Protein AF-A0A2J7QP32-F1 (afdb_monomer)

Structure (mmCIF, N/CA/C/O backbone):
data_AF-A0A2J7QP32-F1
#
_entry.id   AF-A0A2J7QP32-F1
#
loop_
_atom_site.group_PDB
_atom_site.id
_atom_site.type_symbol
_atom_site.label_atom_id
_atom_site.label_alt_id
_atom_site.label_comp_id
_atom_site.label_asym_id
_atom_site.label_entity_id
_atom_site.label_seq_id
_atom_site.pdbx_PDB_ins_code
_atom_site.Cartn_x
_atom_site.Cartn_y
_atom_site.Cartn_z
_atom_site.occupancy
_atom_site.B_iso_or_equiv
_atom_site.auth_seq_id
_atom_site.auth_comp_id
_atom_site.auth_asym_id
_atom_site.auth_atom_id
_atom_site.pdbx_PDB_model_num
ATOM 1 N N . MET A 1 1 ? -3.491 -18.651 -2.326 1.00 91.69 1 MET A N 1
ATOM 2 C CA . MET A 1 1 ? -4.391 -17.888 -3.215 1.00 91.69 1 MET A CA 1
ATOM 3 C C . MET A 1 1 ? -5.782 -18.490 -3.263 1.00 91.69 1 MET A C 1
ATOM 5 O O . MET A 1 1 ? -6.705 -17.704 -3.200 1.00 91.69 1 MET A O 1
ATOM 9 N N . ASP A 1 2 ? -5.953 -19.820 -3.223 1.00 97.25 2 ASP A N 1
ATOM 10 C CA . ASP A 1 2 ? -7.292 -20.449 -3.160 1.00 97.25 2 ASP A CA 1
ATOM 11 C C . ASP A 1 2 ? -8.223 -19.832 -2.097 1.00 97.25 2 ASP A C 1
ATOM 13 O O . ASP A 1 2 ? -9.386 -19.571 -2.372 1.00 97.25 2 ASP A O 1
ATOM 17 N N . PHE A 1 3 ? -7.705 -19.550 -0.893 1.00 97.62 3 PHE A N 1
ATOM 18 C CA . PHE A 1 3 ? -8.472 -18.862 0.152 1.00 97.62 3 PHE A CA 1
ATOM 19 C C . PHE A 1 3 ? -8.928 -17.464 -0.285 1.00 97.62 3 PHE A C 1
ATOM 21 O O . PHE A 1 3 ? -10.099 -17.146 -0.165 1.00 97.62 3 PHE A O 1
ATOM 28 N N . ALA A 1 4 ? -8.031 -16.650 -0.846 1.00 97.94 4 ALA A N 1
ATOM 29 C CA . ALA A 1 4 ? -8.378 -15.315 -1.330 1.00 97.94 4 ALA A CA 1
ATOM 30 C C . ALA A 1 4 ? -9.410 -15.367 -2.468 1.00 97.94 4 ALA A C 1
ATOM 32 O O . ALA A 1 4 ? -10.347 -14.578 -2.465 1.00 97.94 4 ALA A O 1
ATOM 33 N N . ASP A 1 5 ? -9.281 -16.334 -3.387 1.00 98.00 5 ASP A N 1
ATOM 34 C CA . ASP A 1 5 ? -10.262 -16.565 -4.454 1.00 98.00 5 ASP A CA 1
ATOM 35 C C . ASP A 1 5 ? -11.649 -16.906 -3.876 1.00 98.00 5 ASP A C 1
ATOM 37 O O . ASP A 1 5 ? -12.659 -16.423 -4.379 1.00 98.00 5 ASP A O 1
ATOM 41 N N . ARG A 1 6 ? -11.701 -17.726 -2.818 1.00 98.06 6 ARG A N 1
ATOM 42 C CA . ARG A 1 6 ? -12.954 -18.172 -2.192 1.00 98.06 6 ARG A CA 1
ATOM 43 C C . ARG A 1 6 ? -13.615 -17.098 -1.330 1.00 98.06 6 ARG A C 1
ATOM 45 O O . ARG A 1 6 ? -14.833 -16.984 -1.356 1.00 98.06 6 ARG A O 1
ATOM 52 N N . GLU A 1 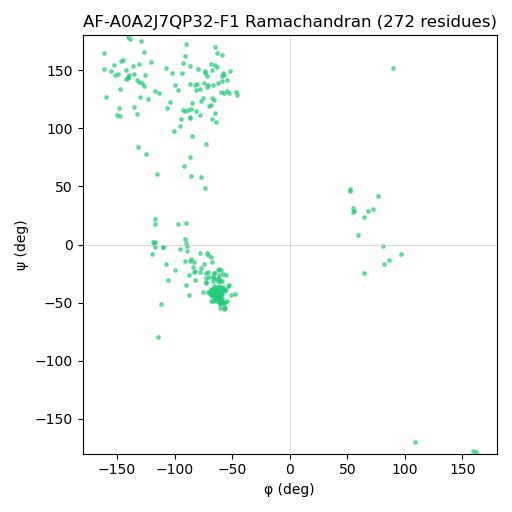7 ? -12.826 -16.349 -0.565 1.00 97.56 7 GLU A N 1
ATOM 53 C CA . GLU A 1 7 ? -13.326 -15.333 0.372 1.00 97.56 7 GLU A CA 1
ATOM 54 C C . GLU A 1 7 ? -13.484 -13.943 -0.272 1.00 97.56 7 GLU A C 1
ATOM 56 O O . GLU A 1 7 ? -13.894 -13.002 0.397 1.00 97.56 7 GLU A O 1
ATOM 61 N N . GLY A 1 8 ? -13.136 -13.782 -1.555 1.00 96.44 8 GLY A N 1
ATOM 62 C CA . GLY A 1 8 ? -13.254 -12.497 -2.251 1.00 96.44 8 GLY A CA 1
ATOM 63 C C . GLY A 1 8 ? -12.216 -11.455 -1.821 1.00 96.44 8 GLY A C 1
ATOM 64 O O . GLY A 1 8 ? -12.483 -10.258 -1.867 1.00 96.44 8 GLY A O 1
ATOM 65 N N . ILE A 1 9 ? -11.020 -11.885 -1.408 1.00 97.31 9 ILE A N 1
ATOM 66 C CA . ILE A 1 9 ? -9.934 -10.973 -1.022 1.00 97.31 9 ILE A CA 1
ATOM 67 C C . ILE A 1 9 ? -9.163 -10.571 -2.278 1.00 97.31 9 ILE A C 1
ATOM 69 O O . ILE A 1 9 ? -8.526 -11.414 -2.908 1.00 97.31 9 ILE A O 1
ATOM 73 N N . MET A 1 10 ? -9.185 -9.284 -2.622 1.00 97.62 10 MET A N 1
ATOM 74 C CA . MET A 1 10 ? -8.402 -8.745 -3.736 1.00 97.62 10 MET A CA 1
ATOM 75 C C . MET A 1 10 ? -6.903 -8.731 -3.410 1.00 97.62 10 MET A C 1
ATOM 77 O O . MET A 1 10 ? -6.489 -8.345 -2.318 1.00 97.62 10 MET A O 1
ATOM 81 N N . ILE A 1 11 ? -6.084 -9.134 -4.379 1.00 98.25 11 ILE A N 1
ATOM 82 C CA . ILE A 1 11 ? -4.638 -9.307 -4.246 1.00 98.25 11 ILE A CA 1
ATOM 83 C C . ILE A 1 11 ? -3.912 -8.444 -5.278 1.00 98.25 11 ILE A C 1
ATOM 85 O O . ILE A 1 11 ? -4.110 -8.590 -6.489 1.00 98.25 11 ILE A O 1
ATOM 89 N N . ILE A 1 12 ? -3.004 -7.602 -4.782 1.00 98.38 12 ILE A N 1
ATOM 90 C CA . ILE A 1 12 ? -1.896 -7.048 -5.564 1.00 98.38 12 ILE A CA 1
ATOM 91 C C . ILE A 1 12 ? -0.755 -8.061 -5.468 1.00 98.38 12 ILE A C 1
ATOM 93 O O . ILE A 1 12 ? -0.203 -8.280 -4.390 1.00 98.38 12 ILE A O 1
ATOM 97 N N . ASN A 1 13 ? -0.460 -8.747 -6.571 1.00 97.88 13 ASN A N 1
ATOM 98 C CA . ASN A 1 13 ? 0.497 -9.850 -6.582 1.00 97.88 13 ASN A CA 1
ATOM 99 C C . ASN A 1 13 ? 1.866 -9.366 -7.054 1.00 97.88 13 ASN A C 1
ATOM 101 O O . ASN A 1 13 ? 1.967 -8.678 -8.068 1.00 97.88 13 ASN A O 1
ATOM 105 N N . GLU A 1 14 ? 2.916 -9.741 -6.335 1.00 97.25 14 GLU A N 1
ATOM 106 C CA . GLU A 1 14 ? 4.246 -9.157 -6.475 1.00 97.25 14 GLU A CA 1
ATOM 107 C C . GLU A 1 14 ? 5.317 -10.227 -6.732 1.00 97.25 14 GLU A C 1
ATOM 109 O O . GLU A 1 14 ? 5.256 -11.347 -6.214 1.00 97.25 14 GLU A O 1
ATOM 114 N N . CYS A 1 15 ? 6.331 -9.879 -7.529 1.00 92.44 15 CYS A N 1
ATOM 115 C CA . CYS A 1 15 ? 7.575 -10.644 -7.606 1.00 92.44 15 CYS A CA 1
ATOM 116 C C . CYS A 1 15 ? 8.613 -10.066 -6.624 1.00 92.44 15 CYS A C 1
ATOM 118 O O . CYS A 1 15 ? 8.536 -8.887 -6.306 1.00 92.44 15 CYS A O 1
ATOM 120 N N . PRO A 1 16 ? 9.621 -10.829 -6.161 1.00 91.12 16 PRO A N 1
ATOM 121 C CA . PRO A 1 16 ? 10.587 -10.361 -5.158 1.00 91.12 16 PRO A CA 1
ATOM 122 C C . PRO A 1 16 ? 11.623 -9.350 -5.712 1.00 91.12 16 PRO A C 1
ATOM 124 O O . PRO A 1 16 ? 12.825 -9.504 -5.504 1.00 91.12 16 PRO A O 1
ATOM 127 N N . GLY A 1 17 ? 11.173 -8.325 -6.437 1.00 91.94 17 GLY A N 1
ATOM 128 C CA . GLY A 1 17 ? 11.955 -7.212 -6.968 1.00 91.94 17 GLY A CA 1
ATOM 129 C C . GLY A 1 17 ? 12.106 -6.084 -5.950 1.00 91.94 17 GLY A C 1
ATOM 130 O O . GLY A 1 17 ? 11.688 -4.958 -6.210 1.00 91.94 17 GLY A O 1
ATOM 131 N N . VAL A 1 18 ? 12.688 -6.388 -4.789 1.00 95.12 18 VAL A N 1
ATOM 132 C CA . VAL A 1 18 ? 12.963 -5.402 -3.731 1.00 95.12 18 VAL A CA 1
ATOM 133 C C . VAL A 1 18 ? 14.316 -4.733 -3.980 1.00 95.12 18 VAL A C 1
ATOM 135 O O . VAL A 1 18 ? 15.270 -5.416 -4.353 1.00 95.12 18 VAL A O 1
ATOM 138 N N . ASP A 1 19 ? 14.409 -3.415 -3.779 1.00 94.00 19 ASP A N 1
ATOM 139 C CA . ASP A 1 19 ? 15.661 -2.642 -3.884 1.00 94.00 19 ASP A CA 1
ATOM 140 C C . ASP A 1 19 ? 16.378 -2.787 -5.249 1.00 94.00 19 ASP A C 1
ATOM 142 O O . ASP A 1 19 ? 17.609 -2.673 -5.358 1.00 94.00 19 ASP A O 1
ATOM 146 N N . ILE A 1 20 ? 15.609 -3.038 -6.319 1.00 95.81 20 ILE A N 1
ATOM 147 C CA . ILE A 1 20 ? 16.122 -3.169 -7.691 1.00 95.81 20 ILE A CA 1
ATOM 148 C C . ILE A 1 20 ? 16.934 -1.924 -8.068 1.00 95.81 20 ILE A C 1
ATOM 150 O O . ILE A 1 20 ? 16.499 -0.789 -7.870 1.00 95.81 20 ILE A O 1
ATOM 154 N N . GLY A 1 21 ? 18.128 -2.152 -8.618 1.00 93.69 21 GLY A N 1
ATOM 155 C CA . GLY A 1 21 ? 19.078 -1.097 -8.978 1.00 93.69 21 GLY A CA 1
ATOM 156 C C . GLY A 1 21 ? 20.158 -0.821 -7.926 1.00 93.69 21 GLY A C 1
ATOM 157 O O . GLY A 1 21 ? 21.134 -0.151 -8.250 1.00 93.69 21 GLY A O 1
ATOM 158 N N . SER A 1 22 ? 20.081 -1.400 -6.718 1.00 92.25 22 SER A N 1
ATOM 159 C CA . SER A 1 22 ? 21.102 -1.207 -5.663 1.00 92.25 22 SER A CA 1
ATOM 160 C C . SER A 1 22 ? 22.517 -1.655 -6.054 1.00 92.25 22 SER A C 1
ATOM 162 O O . SER A 1 22 ? 23.499 -1.173 -5.496 1.00 92.25 22 SER A O 1
ATOM 164 N N . TYR A 1 23 ? 22.631 -2.548 -7.042 1.00 92.00 23 TYR A N 1
ATOM 165 C CA . TYR A 1 23 ? 23.901 -3.003 -7.625 1.00 92.00 23 TYR A CA 1
ATOM 166 C C . TYR A 1 23 ? 24.033 -2.640 -9.119 1.00 92.00 23 TYR A C 1
ATOM 168 O O . TYR A 1 23 ? 24.804 -3.265 -9.855 1.00 92.00 23 TYR A O 1
ATOM 176 N N . GLY A 1 24 ? 23.277 -1.628 -9.559 1.00 93.12 24 GLY A N 1
ATOM 177 C CA . GLY A 1 24 ? 23.198 -1.155 -10.941 1.00 93.12 24 GLY A CA 1
ATOM 178 C C . GLY A 1 24 ? 22.124 -1.855 -11.782 1.00 93.12 24 GLY A C 1
ATOM 179 O O . GLY A 1 24 ? 21.782 -3.017 -11.558 1.00 93.12 24 GLY A O 1
ATOM 180 N N . PHE A 1 25 ? 21.609 -1.140 -12.783 1.00 95.56 25 PHE A N 1
ATOM 181 C CA . PHE A 1 25 ? 20.615 -1.629 -13.744 1.00 95.56 25 PHE A CA 1
ATOM 182 C C . PHE A 1 25 ? 21.296 -2.333 -14.927 1.00 95.56 25 PHE A C 1
ATOM 184 O O . PHE A 1 25 ? 21.435 -1.774 -16.009 1.00 95.56 25 PHE A O 1
ATOM 191 N N . LYS A 1 26 ? 21.782 -3.554 -14.693 1.00 95.38 26 LYS A N 1
ATOM 192 C CA . LYS A 1 26 ? 22.469 -4.376 -15.706 1.00 95.38 26 LYS A CA 1
ATOM 193 C C . LYS A 1 26 ? 21.474 -5.201 -16.528 1.00 95.38 26 LYS A C 1
ATOM 195 O O . LYS A 1 26 ? 20.442 -5.611 -15.997 1.00 95.38 26 LYS A O 1
ATOM 200 N N . ASP A 1 27 ? 21.829 -5.552 -17.762 1.00 96.75 27 ASP A N 1
ATOM 201 C CA . ASP A 1 27 ? 20.989 -6.388 -18.639 1.00 96.75 27 ASP A CA 1
ATOM 202 C C . ASP A 1 27 ? 20.649 -7.748 -18.008 1.00 96.75 27 ASP A C 1
ATOM 204 O O . ASP A 1 27 ? 19.509 -8.201 -18.047 1.00 96.75 27 ASP A O 1
ATOM 208 N N . GLU A 1 28 ? 21.613 -8.371 -17.327 1.00 97.25 28 GLU A N 1
ATOM 209 C CA . GLU A 1 28 ? 21.418 -9.635 -16.601 1.00 97.25 28 GLU A CA 1
ATOM 210 C C . GLU A 1 28 ? 20.334 -9.517 -15.515 1.00 97.25 28 GLU A C 1
ATOM 212 O O . GLU A 1 28 ? 19.538 -10.437 -15.314 1.00 97.25 28 GLU A O 1
ATOM 217 N N . LEU A 1 29 ? 20.276 -8.366 -14.832 1.00 97.31 29 LEU A N 1
ATOM 218 C CA . LEU A 1 29 ? 19.251 -8.069 -13.833 1.00 97.31 29 LEU A CA 1
ATOM 219 C C . LEU A 1 29 ? 17.888 -7.855 -14.496 1.00 97.31 29 LEU A C 1
ATOM 221 O O . LEU A 1 29 ? 16.878 -8.314 -13.965 1.00 97.31 29 LEU A O 1
ATOM 225 N N . LEU A 1 30 ? 17.844 -7.167 -15.640 1.00 98.06 30 LEU A N 1
ATOM 226 C CA . LEU A 1 30 ? 16.610 -6.958 -16.402 1.00 98.06 30 LEU A CA 1
ATOM 227 C C . LEU A 1 30 ? 16.007 -8.297 -16.842 1.00 98.06 30 LEU A C 1
ATOM 229 O O . LEU A 1 30 ? 14.828 -8.553 -16.599 1.00 98.06 30 LEU A O 1
ATOM 233 N N . GLU A 1 31 ? 16.821 -9.188 -17.403 1.00 98.25 31 GLU A N 1
ATOM 234 C CA . GLU A 1 31 ? 16.367 -10.501 -17.868 1.00 98.25 31 GLU A CA 1
ATOM 235 C C . GLU A 1 31 ? 15.951 -11.428 -16.716 1.00 98.25 31 GLU A C 1
ATOM 237 O O . GLU A 1 31 ? 14.929 -12.124 -16.802 1.00 98.25 31 GLU A O 1
ATOM 242 N N . ALA A 1 32 ? 16.672 -11.399 -15.590 1.00 97.81 32 ALA A N 1
ATOM 243 C CA . ALA A 1 32 ? 16.271 -12.122 -14.383 1.00 97.81 32 ALA A CA 1
ATOM 244 C C . ALA A 1 32 ? 14.921 -11.621 -13.839 1.00 97.81 32 ALA A C 1
ATOM 246 O O . ALA A 1 32 ? 14.060 -12.427 -13.469 1.00 97.81 32 ALA A O 1
ATOM 247 N N . HIS A 1 33 ? 14.705 -10.305 -13.846 1.00 98.31 33 HIS A N 1
ATOM 248 C CA . HIS A 1 33 ? 13.472 -9.687 -13.376 1.00 98.31 33 HIS A CA 1
ATOM 249 C C . HIS A 1 33 ? 12.281 -10.016 -14.291 1.00 98.31 33 HIS A C 1
ATOM 251 O O . HIS A 1 33 ? 11.267 -10.535 -13.814 1.00 98.31 33 HIS A O 1
ATOM 257 N N . LYS A 1 34 ? 12.425 -9.861 -15.615 1.00 98.56 34 LYS A N 1
ATOM 258 C CA . LYS A 1 34 ? 11.418 -10.303 -16.601 1.00 98.56 34 LYS A CA 1
ATOM 259 C C . LYS A 1 34 ? 11.090 -11.788 -16.454 1.00 98.56 34 LYS A C 1
ATOM 261 O O . LYS A 1 34 ? 9.926 -12.190 -16.542 1.00 98.56 34 LYS A O 1
ATOM 266 N N . THR A 1 35 ? 12.093 -12.622 -16.181 1.00 98.50 35 THR A N 1
ATOM 267 C CA . THR A 1 35 ? 11.893 -14.056 -15.929 1.00 98.50 35 THR A CA 1
ATOM 268 C C . THR A 1 35 ? 11.063 -14.300 -14.667 1.00 98.50 35 THR A C 1
ATOM 270 O O . THR A 1 35 ? 10.139 -15.118 -14.697 1.00 98.50 35 THR A O 1
ATOM 273 N N . ALA A 1 36 ? 11.348 -13.598 -13.565 1.00 98.56 36 ALA A N 1
ATOM 274 C CA . ALA A 1 36 ? 10.592 -13.712 -12.318 1.00 98.56 36 ALA A CA 1
ATOM 275 C C . ALA A 1 36 ? 9.125 -13.289 -12.498 1.00 98.56 36 ALA A C 1
ATOM 277 O O . ALA A 1 36 ? 8.222 -14.038 -12.120 1.00 98.56 36 ALA A O 1
ATOM 278 N N . LEU A 1 37 ? 8.889 -12.160 -13.166 1.00 98.62 37 LEU A N 1
ATOM 279 C CA . LEU A 1 37 ? 7.555 -11.660 -13.504 1.00 98.62 37 LEU A CA 1
ATOM 280 C C . LEU A 1 37 ? 6.785 -12.620 -14.419 1.00 98.62 37 LEU A C 1
ATOM 282 O O . LEU A 1 37 ? 5.631 -12.955 -14.157 1.00 98.62 37 LEU A O 1
ATOM 286 N N . THR A 1 38 ? 7.448 -13.167 -15.441 1.00 98.69 38 THR A N 1
ATOM 287 C CA . THR A 1 38 ? 6.852 -14.185 -16.321 1.00 98.69 38 THR A CA 1
ATOM 288 C C . THR A 1 38 ? 6.427 -15.424 -15.537 1.00 98.69 38 THR A C 1
ATOM 290 O O . THR A 1 38 ? 5.367 -15.991 -15.803 1.00 98.69 38 THR A O 1
ATOM 293 N N . ARG A 1 39 ? 7.242 -15.868 -14.571 1.00 98.44 39 ARG A N 1
ATOM 294 C CA . ARG A 1 39 ? 6.918 -17.017 -13.712 1.00 98.44 39 ARG A CA 1
ATOM 295 C C . ARG A 1 39 ? 5.745 -16.714 -12.785 1.00 98.44 39 ARG A C 1
ATOM 297 O O . ARG A 1 39 ? 4.864 -17.563 -12.673 1.00 98.44 39 ARG A O 1
ATOM 304 N N . LEU A 1 40 ? 5.715 -15.526 -12.179 1.00 98.25 40 LEU A N 1
ATOM 305 C CA . LEU A 1 40 ? 4.606 -15.059 -11.346 1.00 98.25 40 LEU A CA 1
ATOM 306 C C . LEU A 1 40 ? 3.292 -15.075 -12.136 1.00 98.25 40 LEU A C 1
ATOM 308 O O . LEU A 1 40 ? 2.355 -15.781 -11.766 1.00 98.25 40 LEU A O 1
ATOM 312 N N . HIS A 1 41 ? 3.268 -14.391 -13.283 1.00 98.56 41 HIS A N 1
ATOM 313 C CA . HIS A 1 41 ? 2.100 -14.339 -14.156 1.00 98.56 41 HIS A CA 1
ATOM 314 C C . HIS A 1 41 ? 1.674 -15.740 -14.613 1.00 98.56 41 HIS A C 1
ATOM 316 O O . HIS A 1 41 ? 0.518 -16.118 -14.460 1.00 98.56 41 HIS A O 1
ATOM 322 N N . ARG A 1 42 ? 2.594 -16.574 -15.120 1.00 98.31 42 ARG A N 1
ATOM 323 C CA . ARG A 1 42 ? 2.247 -17.936 -15.571 1.00 98.31 42 ARG A CA 1
ATOM 324 C C . ARG A 1 42 ? 1.609 -18.784 -14.472 1.00 98.31 42 ARG A C 1
ATOM 326 O O . ARG A 1 42 ? 0.721 -19.572 -14.790 1.00 98.31 42 ARG A O 1
ATOM 333 N N . ARG A 1 43 ? 2.063 -18.636 -13.224 1.00 97.94 43 ARG A N 1
ATOM 334 C CA . ARG A 1 43 ? 1.524 -19.353 -12.062 1.00 97.94 43 ARG A CA 1
ATOM 335 C C . ARG A 1 43 ? 0.124 -18.856 -11.688 1.00 97.94 43 ARG A C 1
ATOM 337 O O . ARG A 1 43 ? -0.742 -19.677 -11.395 1.00 97.94 43 ARG A O 1
ATOM 344 N N . ASP A 1 44 ? -0.097 -17.541 -11.739 1.00 98.31 44 ASP A N 1
ATOM 345 C CA . ASP A 1 44 ? -1.228 -16.901 -11.054 1.00 98.31 44 ASP A CA 1
ATOM 346 C C . ASP A 1 44 ? -2.240 -16.205 -11.980 1.00 98.31 44 ASP A C 1
ATOM 348 O O . ASP A 1 44 ? -3.261 -15.722 -11.508 1.00 98.31 44 ASP A O 1
ATOM 352 N N . LYS A 1 45 ? -2.034 -16.182 -13.301 1.00 97.44 45 LYS A N 1
ATOM 353 C CA . LYS A 1 45 ? -2.914 -15.492 -14.271 1.00 97.44 45 LYS A CA 1
ATOM 354 C C . LYS A 1 45 ? -4.390 -15.900 -14.236 1.00 97.44 45 LYS A 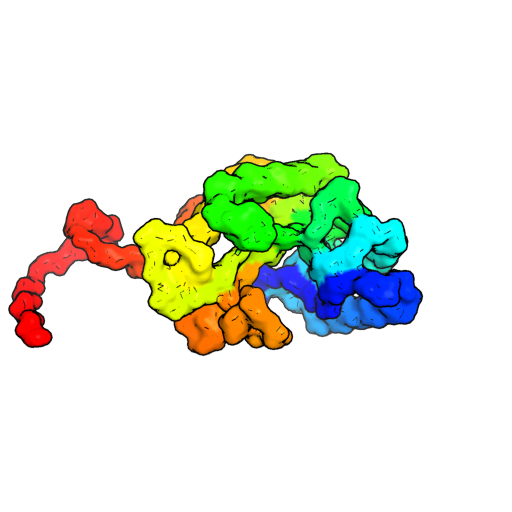C 1
ATOM 356 O O . LYS A 1 45 ? -5.258 -15.113 -14.608 1.00 97.44 45 LYS A O 1
ATOM 361 N N . ASN A 1 46 ? -4.675 -17.126 -13.797 1.00 97.69 46 ASN A N 1
ATOM 362 C CA . ASN A 1 46 ? -6.034 -17.665 -13.699 1.00 97.69 46 ASN A CA 1
ATOM 363 C C . ASN A 1 46 ? -6.675 -17.404 -12.322 1.00 97.69 46 ASN A C 1
ATOM 365 O O . ASN A 1 46 ? -7.760 -17.913 -12.058 1.00 97.69 46 ASN A O 1
ATOM 369 N N . ARG A 1 47 ? -6.003 -16.664 -11.431 1.00 97.94 47 ARG A N 1
ATOM 370 C CA . ARG A 1 47 ? -6.514 -16.319 -10.102 1.00 97.94 47 ARG A CA 1
ATOM 371 C C . ARG A 1 47 ? -7.459 -15.121 -10.208 1.00 97.94 47 ARG A C 1
ATOM 373 O O . ARG A 1 47 ? -6.987 -14.042 -10.574 1.00 97.94 47 ARG A O 1
ATOM 380 N N . PRO A 1 48 ? -8.763 -15.273 -9.912 1.00 97.44 48 PRO A N 1
ATOM 381 C CA . PRO A 1 48 ? -9.688 -14.143 -9.911 1.00 97.44 48 PRO A CA 1
ATOM 382 C C . PRO A 1 48 ? -9.379 -13.139 -8.795 1.00 97.44 48 PRO A C 1
ATOM 384 O O . PRO A 1 48 ? -9.632 -11.956 -8.979 1.00 97.44 48 PRO A O 1
ATOM 387 N N . SER A 1 49 ? -8.784 -13.577 -7.676 1.00 98.44 49 SER A N 1
ATOM 388 C CA . SER A 1 49 ? -8.365 -12.660 -6.607 1.00 98.44 49 SER A CA 1
ATOM 389 C C . SER A 1 49 ? -7.245 -11.708 -7.024 1.00 98.44 49 SER A C 1
ATOM 391 O O . SER A 1 49 ? -7.114 -10.639 -6.438 1.00 98.44 49 SER A O 1
ATOM 393 N N . VAL A 1 50 ? -6.426 -12.057 -8.022 1.00 98.44 50 VAL A N 1
ATOM 394 C CA . VAL A 1 50 ? -5.346 -11.178 -8.484 1.00 98.44 50 VAL A CA 1
ATOM 395 C C . VAL A 1 50 ? -5.939 -10.093 -9.370 1.00 98.44 50 VAL A C 1
ATOM 397 O O . VAL A 1 50 ? -6.388 -10.373 -10.481 1.00 98.44 50 VAL A O 1
ATOM 400 N N . VAL A 1 51 ? -5.911 -8.854 -8.880 1.00 98.25 51 VAL A N 1
ATOM 401 C CA . VAL A 1 51 ? -6.487 -7.685 -9.567 1.00 98.25 51 VAL A CA 1
ATOM 4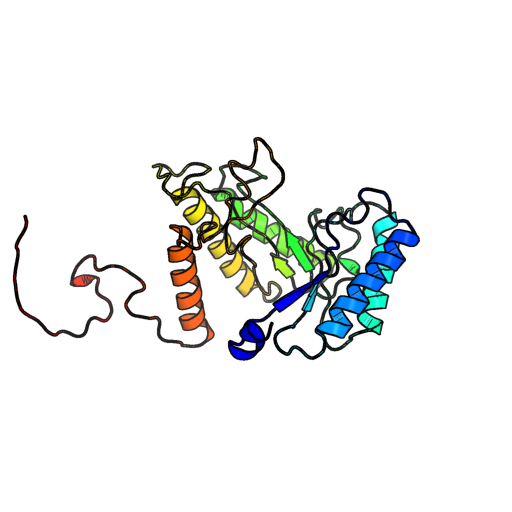02 C C . VAL A 1 51 ? -5.425 -6.748 -10.137 1.00 98.25 51 VAL A C 1
ATOM 404 O O . VAL A 1 51 ? -5.736 -5.925 -10.988 1.00 98.25 51 VAL A O 1
ATOM 407 N N . MET A 1 52 ? -4.172 -6.867 -9.690 1.00 98.44 52 MET A N 1
ATOM 408 C CA . MET A 1 52 ? -3.071 -5.988 -10.090 1.00 98.44 52 MET A CA 1
ATOM 409 C C . MET A 1 52 ? -1.725 -6.699 -9.923 1.00 98.44 52 MET A C 1
ATOM 411 O O . MET A 1 52 ? -1.563 -7.523 -9.017 1.00 98.44 52 MET A O 1
ATOM 415 N N . TRP A 1 53 ? -0.753 -6.356 -10.768 1.00 98.69 53 TRP A N 1
ATOM 416 C CA . TRP A 1 53 ? 0.616 -6.873 -10.686 1.00 98.69 53 TRP A CA 1
ATOM 417 C C . TRP A 1 53 ? 1.572 -5.796 -10.160 1.00 98.69 53 TRP A C 1
ATOM 419 O O . TRP A 1 53 ? 1.761 -4.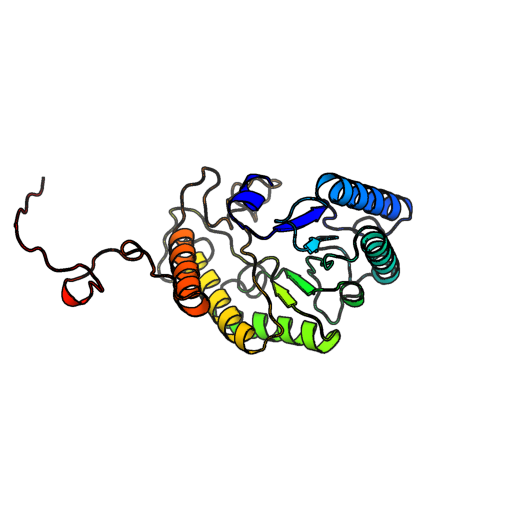775 -10.818 1.00 98.69 53 TRP A O 1
ATOM 429 N N . SER A 1 54 ? 2.196 -6.017 -9.000 1.00 98.38 54 SER A N 1
ATOM 430 C CA . SER A 1 54 ? 3.304 -5.176 -8.527 1.00 98.38 54 SER A CA 1
ATOM 431 C C . SER A 1 54 ? 4.611 -5.663 -9.138 1.00 98.38 54 SER A C 1
ATOM 433 O O . SER A 1 54 ? 4.989 -6.830 -8.981 1.00 98.38 54 SER A O 1
ATOM 435 N N . VAL A 1 55 ? 5.300 -4.778 -9.856 1.00 98.38 55 VAL A N 1
ATOM 436 C CA . VAL A 1 55 ? 6.541 -5.144 -10.543 1.00 98.38 55 VAL A CA 1
ATOM 437 C C . VAL A 1 55 ? 7.773 -4.989 -9.660 1.00 98.38 55 VAL A C 1
ATOM 439 O O . VAL A 1 55 ? 8.749 -5.688 -9.883 1.00 98.38 55 VAL A O 1
ATOM 442 N N . ALA A 1 56 ? 7.760 -4.110 -8.659 1.00 98.06 56 ALA A N 1
ATOM 443 C CA . ALA A 1 56 ? 8.889 -3.924 -7.751 1.00 98.06 56 ALA A CA 1
ATOM 444 C C . ALA A 1 56 ? 8.461 -3.225 -6.455 1.00 98.06 56 ALA A C 1
ATOM 446 O O . ALA A 1 56 ? 7.418 -2.569 -6.395 1.00 98.06 56 ALA A O 1
ATOM 447 N N . ASN A 1 57 ? 9.333 -3.295 -5.453 1.00 98.38 57 ASN A N 1
ATOM 448 C CA . ASN A 1 57 ? 9.169 -2.601 -4.185 1.00 98.38 57 ASN A CA 1
ATOM 449 C C . ASN A 1 57 ? 10.442 -1.827 -3.828 1.00 98.38 57 ASN A C 1
ATOM 451 O O . ASN A 1 57 ? 11.540 -2.385 -3.811 1.00 98.38 57 ASN A O 1
ATOM 455 N N . GLU A 1 58 ? 10.285 -0.536 -3.541 1.00 97.50 58 GLU A N 1
ATOM 456 C CA . GLU A 1 58 ? 11.340 0.357 -3.046 1.00 97.50 58 GLU A CA 1
ATOM 457 C C . GLU A 1 58 ? 12.606 0.428 -3.924 1.00 97.50 58 GLU A C 1
ATOM 459 O O . GLU A 1 58 ? 13.697 0.740 -3.448 1.00 97.50 58 GLU A O 1
ATOM 464 N N . ALA A 1 59 ? 12.459 0.190 -5.231 1.00 97.31 59 ALA A N 1
ATOM 465 C CA . ALA A 1 59 ? 13.554 0.250 -6.192 1.00 97.31 59 ALA A CA 1
ATOM 466 C C . ALA A 1 59 ? 14.240 1.630 -6.247 1.00 97.31 59 ALA A C 1
ATOM 468 O O . ALA A 1 59 ? 13.692 2.657 -5.840 1.00 97.31 59 ALA A O 1
ATOM 469 N N . LEU A 1 60 ? 15.447 1.679 -6.817 1.00 96.88 60 LEU A N 1
ATOM 470 C CA . LEU A 1 60 ? 16.242 2.902 -6.947 1.00 96.88 60 LEU A CA 1
ATOM 471 C C . LEU A 1 60 ? 15.735 3.805 -8.092 1.00 96.88 60 LEU A C 1
ATOM 473 O O . LEU A 1 60 ? 16.466 4.138 -9.021 1.00 96.88 60 LEU A O 1
ATOM 477 N N . THR A 1 61 ? 14.471 4.219 -8.024 1.00 97.00 61 THR A N 1
ATOM 478 C CA . THR A 1 61 ? 13.741 4.878 -9.121 1.00 97.00 61 THR A CA 1
ATOM 479 C C . THR A 1 61 ? 14.176 6.312 -9.425 1.00 97.00 61 THR A C 1
ATOM 481 O O . THR A 1 61 ? 13.725 6.884 -10.411 1.00 97.00 61 THR A O 1
ATOM 484 N N . ALA A 1 62 ? 15.053 6.896 -8.604 1.00 97.06 62 ALA A N 1
ATOM 485 C CA . ALA A 1 62 ? 15.621 8.226 -8.833 1.00 97.06 62 ALA A CA 1
ATOM 486 C C . ALA A 1 62 ? 16.911 8.216 -9.678 1.00 97.06 62 ALA A C 1
ATOM 488 O O . ALA A 1 62 ? 17.439 9.282 -9.995 1.00 97.06 62 ALA A O 1
ATOM 489 N N . SER A 1 63 ? 17.451 7.040 -10.019 1.00 96.50 63 SER A N 1
ATOM 490 C CA . SER A 1 63 ? 18.612 6.939 -10.914 1.00 96.50 63 SER A CA 1
ATOM 491 C C . SER A 1 63 ? 18.163 7.062 -12.380 1.00 96.50 63 SER A C 1
ATOM 493 O O . SER A 1 63 ? 17.143 6.472 -12.739 1.00 96.50 63 SER A O 1
ATOM 495 N N . PRO A 1 64 ? 18.892 7.796 -13.247 1.00 96.44 64 PRO A N 1
ATOM 496 C CA . PRO A 1 64 ? 18.523 7.963 -14.658 1.00 96.44 64 PRO A CA 1
ATOM 497 C C . PRO A 1 64 ? 18.301 6.643 -15.411 1.00 96.44 64 PRO A C 1
ATOM 499 O O . PRO A 1 64 ? 17.412 6.542 -16.256 1.00 96.44 64 PRO A O 1
ATOM 502 N N . GLU A 1 65 ? 19.078 5.614 -15.079 1.00 96.56 65 GLU A N 1
ATOM 503 C CA . GLU A 1 65 ? 18.999 4.275 -15.663 1.00 96.56 65 GLU A CA 1
ATOM 504 C C . GLU A 1 65 ? 17.676 3.561 -15.336 1.00 96.56 65 GLU A C 1
ATOM 506 O O . GLU A 1 65 ? 17.222 2.715 -16.111 1.00 96.56 65 GLU A O 1
ATOM 511 N N . ALA A 1 66 ? 17.012 3.939 -14.236 1.00 97.19 66 ALA A N 1
ATOM 512 C CA . ALA A 1 66 ? 15.723 3.381 -13.843 1.00 97.19 66 ALA A CA 1
ATOM 513 C C . ALA A 1 66 ? 14.626 3.661 -14.881 1.00 97.19 66 ALA A C 1
ATOM 515 O O . ALA A 1 66 ? 13.736 2.829 -15.051 1.00 97.19 66 ALA A O 1
ATOM 516 N N . TYR A 1 67 ? 14.697 4.791 -15.599 1.00 97.62 67 TYR A N 1
ATOM 517 C CA . TYR A 1 67 ? 13.686 5.160 -16.595 1.00 97.62 67 TYR A CA 1
ATOM 518 C C . TYR A 1 67 ? 13.592 4.108 -17.709 1.00 97.62 67 TYR A C 1
ATOM 520 O O . TYR A 1 67 ? 12.530 3.538 -17.951 1.00 97.62 67 TYR A O 1
ATOM 528 N N . GLY A 1 68 ? 14.721 3.793 -18.355 1.00 98.06 68 GLY A N 1
ATOM 529 C CA . GLY A 1 68 ? 14.763 2.780 -19.413 1.00 98.06 68 GLY A CA 1
ATOM 530 C C . GLY A 1 68 ? 14.424 1.384 -18.890 1.00 98.06 68 GLY A C 1
ATOM 531 O O . GLY A 1 68 ? 13.644 0.665 -19.508 1.00 98.06 68 GLY A O 1
ATOM 532 N N . TYR A 1 69 ? 14.945 1.035 -17.713 1.00 98.50 69 TYR A N 1
ATOM 533 C CA . TYR A 1 69 ? 14.702 -0.265 -17.098 1.00 98.50 69 TYR A CA 1
ATOM 534 C C . TYR A 1 69 ? 13.214 -0.510 -16.809 1.00 98.50 69 TYR A C 1
ATOM 536 O O . TYR A 1 69 ? 12.675 -1.557 -17.168 1.00 98.50 69 TYR A O 1
ATOM 544 N N . PHE A 1 70 ? 12.528 0.444 -16.173 1.00 98.44 70 PHE A N 1
ATOM 545 C CA . PHE A 1 70 ? 11.126 0.263 -15.796 1.00 98.44 70 PHE A CA 1
ATOM 546 C C . PHE A 1 70 ? 10.148 0.447 -16.952 1.00 98.44 70 PHE A C 1
ATOM 548 O O . PHE A 1 70 ? 9.087 -0.177 -16.916 1.00 98.44 70 PHE A O 1
ATOM 555 N N . ARG A 1 71 ? 10.523 1.184 -18.005 1.00 98.69 71 ARG A N 1
ATOM 556 C CA . ARG A 1 71 ? 9.819 1.121 -19.291 1.00 98.69 71 ARG A CA 1
ATOM 557 C C . ARG A 1 71 ? 9.802 -0.311 -19.821 1.00 98.69 71 ARG A C 1
ATOM 559 O O . ARG A 1 71 ? 8.734 -0.860 -20.062 1.00 98.69 71 ARG A O 1
ATOM 566 N N . ASP A 1 72 ? 10.971 -0.942 -19.920 1.00 98.69 72 ASP A N 1
ATOM 567 C CA . ASP A 1 72 ? 11.095 -2.287 -20.489 1.00 98.69 72 ASP A CA 1
ATOM 568 C C . ASP A 1 72 ? 10.402 -3.357 -19.617 1.00 98.69 72 ASP A C 1
ATOM 570 O O . ASP A 1 72 ? 9.874 -4.343 -20.137 1.00 98.69 72 ASP A O 1
ATOM 574 N N . ILE A 1 73 ? 10.369 -3.173 -18.291 1.00 98.69 73 ILE A N 1
ATOM 575 C CA . ILE A 1 73 ? 9.590 -4.020 -17.370 1.00 98.69 73 ILE A CA 1
ATOM 576 C C . ILE A 1 73 ? 8.081 -3.837 -17.572 1.00 98.69 73 ILE A C 1
ATOM 578 O O . ILE A 1 73 ? 7.350 -4.830 -17.615 1.00 98.69 73 ILE A O 1
ATOM 582 N N . ALA A 1 74 ? 7.610 -2.595 -17.703 1.00 98.62 74 ALA A N 1
ATOM 583 C CA . ALA A 1 74 ? 6.202 -2.309 -17.949 1.00 98.62 74 ALA A CA 1
ATOM 584 C C . ALA A 1 74 ? 5.741 -2.880 -19.295 1.00 98.62 74 ALA A C 1
ATOM 586 O O . ALA A 1 74 ? 4.719 -3.565 -19.345 1.00 98.62 74 ALA A O 1
ATOM 587 N N . ASP A 1 75 ? 6.526 -2.681 -20.356 1.00 98.81 75 ASP A N 1
ATOM 588 C CA . ASP A 1 75 ? 6.261 -3.235 -21.686 1.00 98.81 75 ASP A CA 1
ATOM 589 C C . ASP A 1 75 ? 6.209 -4.767 -21.651 1.00 98.81 75 ASP A C 1
ATOM 591 O O . ASP A 1 75 ? 5.301 -5.380 -22.215 1.00 98.81 75 ASP A O 1
ATOM 595 N N . HIS A 1 76 ? 7.137 -5.401 -20.927 1.00 98.81 76 HIS A N 1
ATOM 596 C CA . HIS A 1 76 ? 7.149 -6.852 -20.746 1.00 98.81 76 HIS A CA 1
ATOM 597 C C . HIS A 1 76 ? 5.886 -7.360 -20.043 1.00 98.81 76 HIS A C 1
ATOM 599 O O . HIS A 1 76 ? 5.279 -8.332 -20.492 1.00 98.81 76 HIS A O 1
ATOM 605 N N . MET A 1 77 ? 5.454 -6.705 -18.963 1.00 98.62 77 MET A N 1
ATOM 606 C CA . MET A 1 77 ? 4.225 -7.093 -18.265 1.00 98.62 77 MET A CA 1
ATOM 607 C C . MET A 1 77 ? 2.976 -6.870 -19.113 1.00 98.62 77 MET A C 1
ATOM 609 O O . MET A 1 77 ? 2.122 -7.752 -19.163 1.00 98.62 77 MET A O 1
ATOM 613 N N . LYS A 1 78 ? 2.902 -5.756 -19.846 1.00 98.38 78 LYS A N 1
ATOM 614 C CA . LYS A 1 78 ? 1.794 -5.469 -20.768 1.00 98.38 78 LYS A CA 1
ATOM 615 C C . LYS A 1 78 ? 1.753 -6.445 -21.946 1.00 98.38 78 LYS A C 1
ATOM 617 O O . LYS A 1 78 ? 0.675 -6.761 -22.433 1.00 98.38 78 LYS A O 1
ATOM 622 N N . ALA A 1 79 ? 2.892 -6.995 -22.366 1.00 98.62 79 ALA A N 1
ATOM 623 C CA . ALA A 1 79 ? 2.929 -8.085 -23.341 1.00 98.62 79 ALA A CA 1
ATOM 624 C C . ALA A 1 79 ? 2.422 -9.428 -22.772 1.00 98.62 79 ALA A C 1
ATOM 626 O O . ALA A 1 79 ? 1.992 -10.295 -23.535 1.00 98.62 79 ALA A O 1
ATOM 627 N N . LEU A 1 80 ? 2.476 -9.620 -21.449 1.00 98.44 80 LEU A N 1
ATOM 628 C CA . LEU A 1 80 ? 1.996 -10.829 -20.775 1.00 98.44 80 LEU A CA 1
ATOM 629 C C . LEU A 1 80 ? 0.506 -10.770 -20.423 1.00 98.44 80 LEU A C 1
ATOM 631 O O . LEU A 1 80 ? -0.184 -11.778 -20.593 1.00 98.44 80 LEU A O 1
ATOM 635 N N . ASP A 1 81 ? 0.035 -9.634 -19.909 1.00 98.44 81 ASP A N 1
ATOM 636 C CA . ASP A 1 81 ? -1.326 -9.445 -19.411 1.00 98.44 81 ASP A CA 1
ATOM 637 C C . ASP A 1 81 ? -1.771 -7.985 -19.583 1.00 98.44 81 ASP A C 1
ATOM 639 O O . ASP A 1 81 ? -1.278 -7.092 -18.901 1.00 98.44 81 ASP A O 1
ATOM 643 N N . ILE A 1 82 ? -2.733 -7.748 -20.479 1.00 97.75 82 ILE A N 1
ATOM 644 C CA . ILE A 1 82 ? -3.398 -6.442 -20.641 1.00 97.75 82 ILE A CA 1
ATOM 645 C C . ILE A 1 82 ? -4.714 -6.347 -19.857 1.00 97.75 82 ILE A C 1
ATOM 647 O O . ILE A 1 82 ? -5.372 -5.312 -19.889 1.00 97.75 82 ILE A O 1
ATOM 651 N N . SER A 1 83 ? -5.144 -7.434 -19.207 1.00 98.00 83 SER A N 1
ATOM 652 C CA . SER A 1 83 ? -6.426 -7.491 -18.496 1.00 98.00 83 SER A CA 1
ATOM 653 C C . SER A 1 83 ? -6.358 -6.915 -17.082 1.00 98.00 83 SER A C 1
ATOM 655 O O . SER A 1 83 ? -7.401 -6.641 -16.492 1.00 98.00 83 SER A O 1
ATOM 657 N N . ARG A 1 84 ? -5.148 -6.723 -16.539 1.00 98.38 84 ARG A N 1
ATOM 658 C CA . ARG A 1 84 ? -4.913 -6.221 -15.182 1.00 98.38 84 ARG A CA 1
ATOM 659 C C . ARG A 1 84 ? -3.887 -5.089 -15.187 1.00 98.38 84 ARG A C 1
ATOM 661 O O . ARG A 1 84 ? -2.885 -5.207 -15.892 1.00 98.38 84 ARG A O 1
ATOM 668 N N . PRO A 1 85 ? -4.092 -4.030 -14.387 1.00 98.56 85 PRO A N 1
ATOM 669 C CA . PRO A 1 85 ? -3.123 -2.951 -14.252 1.00 98.56 85 PRO A CA 1
ATOM 670 C C . PRO A 1 85 ? -1.817 -3.424 -13.608 1.00 98.56 85 PRO A C 1
ATOM 672 O O . PRO A 1 85 ? -1.793 -4.366 -12.805 1.00 98.56 85 PRO A O 1
ATOM 675 N N . ILE A 1 86 ? -0.739 -2.703 -13.908 1.00 98.56 86 ILE A N 1
ATOM 676 C CA . ILE A 1 86 ? 0.538 -2.826 -13.200 1.00 98.56 86 ILE A CA 1
ATOM 677 C C . ILE A 1 86 ? 0.745 -1.671 -12.211 1.00 98.56 86 ILE A C 1
ATOM 679 O O . ILE A 1 86 ? 0.333 -0.534 -12.457 1.00 98.56 86 ILE A O 1
ATOM 683 N N . THR A 1 87 ? 1.421 -1.964 -11.104 1.00 98.62 87 THR A N 1
ATOM 684 C CA . THR A 1 87 ? 1.826 -0.999 -10.074 1.00 98.62 87 THR A CA 1
ATOM 685 C C . THR A 1 87 ? 3.246 -1.281 -9.591 1.00 98.62 87 THR A C 1
ATOM 687 O O . THR A 1 87 ? 3.890 -2.249 -10.000 1.00 98.62 87 THR A O 1
ATOM 690 N N . MET A 1 88 ? 3.730 -0.428 -8.701 1.00 97.81 88 MET A N 1
ATOM 691 C CA . MET A 1 88 ? 4.982 -0.571 -7.976 1.00 97.81 88 MET A CA 1
ATOM 692 C C . MET A 1 88 ? 4.832 0.104 -6.617 1.00 97.81 88 MET A C 1
ATOM 694 O O . MET A 1 88 ? 4.161 1.130 -6.527 1.00 97.81 88 MET A O 1
ATOM 698 N N . ALA A 1 89 ? 5.482 -0.420 -5.583 1.00 98.19 89 ALA A N 1
ATOM 699 C CA . ALA A 1 89 ? 5.578 0.252 -4.292 1.00 98.19 89 ALA A CA 1
ATOM 700 C C . ALA A 1 89 ? 6.755 1.248 -4.297 1.00 98.19 89 ALA A C 1
ATOM 702 O O . ALA A 1 89 ? 7.913 0.890 -4.070 1.00 98.19 89 ALA A O 1
ATOM 703 N N . LEU A 1 90 ? 6.474 2.515 -4.617 1.00 98.31 90 LEU A N 1
ATOM 704 C CA . LEU A 1 90 ? 7.477 3.575 -4.762 1.00 98.31 90 LEU A CA 1
ATOM 705 C C . LEU A 1 90 ? 7.876 4.174 -3.406 1.00 98.31 90 LEU A C 1
ATOM 707 O O . LEU A 1 90 ? 7.023 4.497 -2.582 1.00 98.31 90 LEU A O 1
ATOM 711 N N . ASN A 1 91 ? 9.174 4.416 -3.191 1.00 97.00 91 ASN A N 1
ATOM 712 C CA . ASN A 1 91 ? 9.678 5.057 -1.968 1.00 97.00 91 ASN A CA 1
ATOM 713 C C . ASN A 1 91 ? 10.385 6.401 -2.198 1.00 97.00 91 ASN A C 1
ATOM 715 O O . ASN A 1 91 ? 10.821 7.029 -1.230 1.00 97.00 91 ASN A O 1
ATOM 719 N N . LYS A 1 92 ? 10.493 6.890 -3.435 1.00 96.94 92 LYS A N 1
ATOM 720 C CA . LYS A 1 92 ? 11.031 8.229 -3.720 1.00 96.94 92 LYS A CA 1
ATOM 721 C C . LYS A 1 92 ? 9.905 9.251 -3.819 1.00 96.94 92 LYS A C 1
ATOM 723 O O . LYS A 1 92 ? 8.803 8.874 -4.200 1.00 96.94 92 LYS A O 1
ATOM 728 N N . PRO A 1 93 ? 10.121 10.518 -3.431 1.00 95.31 93 PRO A N 1
ATOM 729 C CA . PRO A 1 93 ? 9.158 11.579 -3.701 1.00 95.31 93 PRO A CA 1
ATOM 730 C C . PRO A 1 93 ? 8.889 11.701 -5.205 1.00 95.31 93 PRO A C 1
ATOM 732 O O . PRO A 1 93 ? 9.797 11.499 -6.017 1.00 95.31 93 PRO A O 1
ATOM 735 N N . CYS A 1 94 ? 7.667 12.076 -5.588 1.00 95.62 94 CYS A N 1
ATOM 736 C CA . CYS A 1 94 ? 7.241 12.076 -6.990 1.00 95.62 94 CYS A CA 1
ATOM 737 C C . CYS A 1 94 ? 8.109 12.956 -7.907 1.00 95.62 94 CYS A C 1
ATOM 739 O O . CYS A 1 94 ? 8.182 12.700 -9.103 1.00 95.62 94 CYS A O 1
ATOM 741 N N . ASN A 1 95 ? 8.775 13.992 -7.386 1.00 96.62 95 ASN A N 1
ATOM 742 C CA . ASN A 1 95 ? 9.661 14.870 -8.157 1.00 96.62 95 ASN A CA 1
ATOM 743 C C . ASN A 1 95 ? 11.037 14.252 -8.456 1.00 96.62 95 ASN A C 1
ATOM 745 O O . ASN A 1 95 ? 11.704 14.715 -9.376 1.00 96.62 95 ASN A O 1
ATOM 749 N N . LEU A 1 96 ? 11.457 13.237 -7.699 1.00 97.44 96 LEU A N 1
ATOM 750 C CA . LEU A 1 96 ? 12.708 12.505 -7.926 1.00 97.44 96 LEU A CA 1
ATOM 751 C C . LEU A 1 96 ? 12.483 11.181 -8.656 1.00 97.44 96 LEU A C 1
ATOM 753 O O . LEU A 1 96 ? 13.410 10.648 -9.249 1.00 97.44 96 LEU A O 1
ATOM 757 N N . ASP A 1 97 ? 11.270 10.643 -8.592 1.00 97.81 97 ASP A N 1
ATOM 758 C CA . ASP A 1 97 ? 10.916 9.374 -9.208 1.00 97.81 97 ASP A CA 1
ATOM 759 C C . ASP A 1 97 ? 10.841 9.438 -10.745 1.00 97.81 97 ASP A C 1
ATOM 761 O O . ASP A 1 97 ? 10.226 10.352 -11.313 1.00 97.81 97 ASP A O 1
ATOM 765 N N . LEU A 1 98 ? 11.416 8.419 -11.392 1.00 97.62 98 LEU A N 1
ATOM 766 C CA . LEU A 1 98 ? 11.434 8.232 -12.846 1.00 97.62 98 LEU A CA 1
ATOM 767 C C . LEU A 1 98 ? 10.695 6.964 -13.316 1.00 97.62 98 LEU A C 1
ATOM 769 O O . LEU A 1 98 ? 10.695 6.682 -14.511 1.00 97.62 98 LEU A O 1
ATOM 773 N N . ALA A 1 99 ? 10.084 6.187 -12.413 1.00 97.62 99 ALA A N 1
ATOM 774 C CA . ALA A 1 99 ? 9.470 4.894 -12.743 1.00 97.62 99 ALA A CA 1
ATOM 775 C C . ALA A 1 99 ? 7.932 4.930 -12.769 1.00 97.62 99 ALA A C 1
ATOM 777 O O . ALA A 1 99 ? 7.306 4.203 -13.542 1.00 97.62 99 ALA A O 1
ATOM 778 N N . GLY A 1 100 ? 7.305 5.791 -11.962 1.00 97.62 100 GLY A N 1
ATOM 779 C CA . GLY A 1 100 ? 5.850 5.895 -11.831 1.00 97.62 100 GLY A CA 1
ATOM 780 C C . GLY A 1 100 ? 5.128 6.272 -13.131 1.00 97.62 100 GLY A C 1
ATOM 781 O O . GLY A 1 100 ? 3.948 5.962 -13.302 1.00 97.62 100 GLY A O 1
ATOM 782 N N . GLU A 1 101 ? 5.826 6.873 -14.099 1.00 97.81 101 GLU A N 1
ATOM 783 C CA . GLU A 1 101 ? 5.282 7.162 -15.433 1.00 97.81 101 GLU A CA 1
ATOM 784 C C . GLU A 1 101 ? 4.859 5.894 -16.192 1.00 97.81 101 GLU A C 1
ATOM 786 O O . GLU A 1 101 ? 3.900 5.939 -16.962 1.00 97.81 101 GLU A O 1
ATOM 791 N N . PHE A 1 102 ? 5.486 4.749 -15.928 1.00 98.56 102 PHE A N 1
ATOM 792 C CA . PHE A 1 102 ? 5.197 3.508 -16.652 1.00 98.56 102 PHE A CA 1
ATOM 793 C C . PHE A 1 102 ? 4.112 2.649 -16.003 1.00 98.56 102 PHE A C 1
ATOM 795 O O . PHE A 1 102 ? 3.600 1.728 -16.639 1.00 98.56 102 PHE A O 1
ATOM 802 N N . MET A 1 103 ? 3.757 2.938 -14.750 1.00 98.44 103 MET A N 1
ATOM 803 C CA . MET A 1 103 ? 2.750 2.176 -14.009 1.00 98.44 103 MET A CA 1
ATOM 804 C C . MET A 1 103 ? 1.336 2.589 -14.419 1.00 98.44 103 MET A C 1
ATOM 806 O O . MET A 1 103 ? 1.123 3.743 -14.778 1.00 98.44 103 MET A O 1
ATOM 810 N N . ASP A 1 104 ? 0.352 1.699 -14.340 1.00 98.69 104 ASP A N 1
ATOM 811 C CA . ASP A 1 104 ? -1.048 2.081 -14.588 1.00 98.69 104 ASP A CA 1
ATOM 812 C C . ASP A 1 104 ? -1.676 2.701 -13.330 1.00 98.69 104 ASP A C 1
ATOM 814 O O . ASP A 1 104 ? -2.514 3.599 -13.411 1.00 98.69 104 ASP A O 1
ATOM 818 N N . VAL A 1 105 ? -1.206 2.263 -12.160 1.00 98.75 105 VAL A N 1
ATOM 819 C CA . VAL A 1 105 ? -1.592 2.762 -10.841 1.00 98.75 105 VAL A CA 1
ATOM 820 C C . VAL A 1 105 ? -0.334 3.112 -10.047 1.00 98.75 105 VAL A C 1
ATOM 822 O O . VAL A 1 105 ? 0.654 2.383 -10.086 1.00 98.75 105 VAL A O 1
ATOM 825 N N . ILE A 1 106 ? -0.360 4.229 -9.321 1.00 98.75 106 ILE A N 1
ATOM 826 C CA . ILE A 1 106 ? 0.748 4.635 -8.454 1.00 98.75 106 ILE A CA 1
ATOM 827 C C . ILE A 1 106 ? 0.568 4.017 -7.066 1.00 98.75 106 ILE A C 1
ATOM 829 O O . ILE A 1 106 ? -0.375 4.360 -6.355 1.00 98.75 106 ILE A O 1
ATOM 833 N N . GLY A 1 107 ? 1.488 3.140 -6.668 1.00 98.50 107 GLY A N 1
ATOM 834 C CA . GLY A 1 107 ? 1.659 2.704 -5.283 1.00 98.50 107 GLY A CA 1
ATOM 835 C C . GLY A 1 107 ? 2.811 3.455 -4.622 1.00 98.50 107 GLY A C 1
ATOM 836 O O . GLY A 1 107 ? 3.859 3.654 -5.239 1.00 98.50 107 GLY A O 1
ATOM 837 N N . PHE A 1 108 ? 2.649 3.896 -3.376 1.00 98.56 108 PHE A N 1
ATOM 838 C CA . PHE A 1 108 ? 3.759 4.493 -2.633 1.00 98.56 108 PHE A CA 1
ATOM 839 C C . PHE A 1 108 ? 3.799 4.076 -1.157 1.00 98.56 108 PHE A C 1
ATOM 841 O O . PHE A 1 108 ? 2.766 3.911 -0.504 1.00 98.56 108 PHE A O 1
ATOM 848 N N . ASN A 1 109 ? 5.018 3.949 -0.628 1.00 98.50 109 ASN A N 1
ATOM 849 C CA . ASN A 1 109 ? 5.310 3.583 0.756 1.00 98.50 109 ASN A CA 1
ATOM 850 C C . ASN A 1 109 ? 5.741 4.822 1.548 1.00 98.50 109 ASN A C 1
ATOM 852 O O . ASN A 1 109 ? 6.739 5.473 1.205 1.00 98.50 109 ASN A O 1
ATOM 856 N N . ARG A 1 110 ? 5.042 5.143 2.647 1.00 97.69 110 ARG A N 1
ATOM 857 C CA . ARG A 1 110 ? 5.500 6.167 3.605 1.00 97.69 110 ARG A CA 1
ATOM 858 C C . ARG A 1 110 ? 5.208 5.798 5.041 1.00 97.69 110 ARG A C 1
ATOM 860 O O . ARG A 1 110 ? 4.134 5.344 5.410 1.00 97.69 110 ARG A O 1
ATOM 867 N N . TYR A 1 111 ? 6.167 6.148 5.881 1.00 97.81 111 TYR A N 1
ATOM 868 C CA . TYR A 1 111 ? 6.148 5.893 7.312 1.00 97.81 111 TYR A CA 1
ATOM 869 C C . TYR A 1 111 ? 6.094 7.221 8.079 1.00 97.81 111 TYR A C 1
ATOM 871 O O . TYR A 1 111 ? 7.016 7.569 8.826 1.00 97.81 111 TYR A O 1
ATOM 879 N N . ASN A 1 112 ? 5.020 7.987 7.840 1.00 98.00 112 ASN A N 1
ATOM 880 C CA . ASN A 1 112 ? 4.752 9.267 8.502 1.00 98.00 112 ASN A CA 1
ATOM 881 C C . ASN A 1 112 ? 4.583 9.082 10.014 1.00 98.00 112 ASN A C 1
ATOM 883 O O . ASN A 1 112 ? 3.957 8.126 10.468 1.00 98.00 112 ASN A O 1
ATOM 887 N N . ALA A 1 113 ? 5.156 10.003 10.788 1.00 97.56 113 ALA A N 1
ATOM 888 C CA . ALA A 1 113 ? 5.290 9.927 12.241 1.00 97.56 113 ALA A CA 1
ATOM 889 C C . ALA A 1 113 ? 6.080 8.708 12.758 1.00 97.56 113 ALA A C 1
ATOM 891 O O . ALA A 1 113 ? 6.157 8.492 13.966 1.00 97.56 113 ALA A O 1
ATOM 892 N N . TRP A 1 114 ? 6.708 7.919 11.884 1.00 96.50 114 TRP A N 1
ATOM 893 C CA . TRP A 1 114 ? 7.558 6.798 12.276 1.00 96.50 114 TRP A CA 1
ATOM 894 C C . TRP A 1 114 ? 9.011 7.041 11.877 1.00 96.50 114 TRP A C 1
ATOM 896 O O . TRP A 1 114 ? 9.797 7.489 12.710 1.00 96.50 114 TRP A O 1
ATOM 906 N N . TYR A 1 115 ? 9.363 6.820 10.607 1.00 94.38 115 TYR A N 1
ATOM 907 C CA . TYR A 1 115 ? 10.705 7.119 10.085 1.00 94.38 115 TYR A CA 1
ATOM 908 C C . TYR A 1 115 ? 10.864 8.588 9.680 1.00 94.38 115 TYR A C 1
ATOM 910 O O . TYR A 1 115 ? 11.979 9.102 9.664 1.00 94.38 115 TYR A O 1
ATOM 918 N N . VAL A 1 116 ? 9.757 9.270 9.382 1.00 90.94 116 VAL A N 1
ATOM 919 C CA . VAL A 1 116 ? 9.723 10.703 9.066 1.00 90.94 116 VAL A CA 1
ATOM 920 C C . VAL A 1 116 ? 8.897 11.413 10.131 1.00 90.94 116 VAL A C 1
ATOM 922 O O . VAL A 1 116 ? 7.794 10.968 10.441 1.00 90.94 116 VAL A O 1
ATOM 925 N N . ASN A 1 117 ? 9.413 12.515 10.686 1.00 93.75 117 ASN A N 1
ATOM 926 C CA . ASN A 1 117 ? 8.759 13.294 11.747 1.00 93.75 117 ASN A CA 1
ATOM 927 C C . ASN A 1 117 ? 8.330 12.434 12.953 1.00 93.75 117 ASN A C 1
ATOM 929 O O . ASN A 1 117 ? 7.196 12.531 13.417 1.00 93.75 117 ASN A O 1
ATOM 933 N N . SER A 1 118 ? 9.211 11.553 13.434 1.00 96.50 118 SER A N 1
ATOM 934 C CA . SER A 1 118 ? 8.919 10.585 14.500 1.00 96.50 118 SER A CA 1
ATOM 935 C C . SER A 1 118 ? 8.172 11.216 15.683 1.00 96.50 118 SER A C 1
ATOM 937 O O . SER A 1 118 ? 8.589 12.244 16.214 1.00 96.50 118 SER A O 1
ATOM 939 N N . GLY A 1 119 ? 7.054 10.610 16.091 1.00 96.81 119 GLY A N 1
ATOM 940 C CA . GLY A 1 119 ? 6.231 11.091 17.209 1.00 96.81 119 GLY A CA 1
ATOM 941 C C . GLY A 1 119 ? 5.187 12.149 16.831 1.00 96.81 119 GLY A C 1
ATOM 942 O O . GLY A 1 119 ? 4.279 12.413 17.614 1.00 96.81 119 GLY A O 1
ATOM 943 N N . ARG A 1 120 ? 5.268 12.745 15.634 1.00 97.62 120 ARG A N 1
ATOM 944 C CA . ARG A 1 120 ? 4.383 13.834 15.186 1.00 97.62 120 ARG A CA 1
ATOM 945 C C . ARG A 1 120 ? 3.166 13.315 14.431 1.00 97.62 120 ARG A C 1
ATOM 947 O O . ARG A 1 120 ? 3.025 13.526 13.222 1.00 97.62 120 ARG A O 1
ATOM 954 N N . THR A 1 121 ? 2.277 12.626 15.148 1.00 97.75 121 THR A N 1
ATOM 955 C CA . THR A 1 121 ? 1.030 12.082 14.572 1.00 97.75 121 THR A CA 1
ATOM 956 C C . THR A 1 121 ? 0.097 13.170 14.029 1.00 97.75 121 THR A C 1
ATOM 958 O O . THR A 1 121 ? -0.701 12.905 13.133 1.00 97.75 121 THR A O 1
ATOM 961 N N . ASP A 1 122 ? 0.249 14.410 14.498 1.00 97.12 122 ASP A N 1
ATOM 962 C CA . ASP A 1 122 ? -0.436 15.602 13.995 1.00 97.12 122 ASP A CA 1
ATOM 963 C C . ASP A 1 122 ? -0.113 15.919 12.524 1.00 97.12 122 ASP A C 1
ATOM 965 O O . ASP A 1 122 ? -0.948 16.482 11.822 1.00 97.12 122 ASP A O 1
ATOM 969 N N . THR A 1 123 ? 1.058 15.506 12.028 1.00 97.75 123 THR A N 1
ATOM 970 C CA . THR A 1 123 ? 1.501 15.791 10.648 1.00 97.75 123 THR A CA 1
ATOM 971 C C . THR A 1 123 ? 1.016 14.774 9.613 1.00 97.75 123 THR A C 1
ATOM 973 O O . THR A 1 123 ? 1.082 15.043 8.415 1.00 97.75 123 THR A O 1
ATOM 976 N N . ILE A 1 124 ? 0.512 13.613 10.052 1.00 98.56 124 ILE A N 1
ATOM 977 C CA . ILE A 1 124 ? 0.180 12.480 9.171 1.00 98.56 124 ILE A CA 1
ATOM 978 C C . ILE A 1 124 ? -0.816 12.890 8.084 1.00 98.56 124 ILE A C 1
ATOM 980 O O . ILE A 1 124 ? -0.573 12.630 6.909 1.00 98.56 124 ILE A O 1
ATOM 984 N N . ILE A 1 125 ? -1.915 13.543 8.474 1.00 98.56 125 ILE A N 1
ATOM 985 C CA . ILE A 1 125 ? -3.023 13.854 7.562 1.00 98.56 125 ILE A CA 1
ATOM 986 C C . ILE A 1 125 ? -2.541 14.727 6.409 1.00 98.56 125 ILE A C 1
ATOM 988 O O . ILE A 1 125 ? -2.778 14.402 5.248 1.00 98.56 125 ILE A O 1
ATOM 992 N N . GLN A 1 126 ? -1.834 15.812 6.728 1.00 98.38 126 GLN A N 1
ATOM 993 C CA . GLN A 1 126 ? -1.353 16.741 5.716 1.00 98.38 126 GLN A CA 1
ATOM 994 C C . GLN A 1 126 ? -0.339 16.067 4.788 1.00 98.38 126 GLN A C 1
ATOM 996 O O . GLN A 1 126 ? -0.505 16.124 3.573 1.00 98.38 126 GLN A O 1
ATOM 1001 N N . ASN A 1 127 ? 0.649 15.360 5.343 1.00 98.25 127 ASN A N 1
ATOM 1002 C CA . ASN A 1 127 ? 1.711 14.741 4.548 1.00 98.25 127 ASN A CA 1
ATOM 1003 C C . ASN A 1 127 ? 1.175 13.668 3.591 1.00 98.25 127 ASN A C 1
ATOM 1005 O O . ASN A 1 127 ? 1.573 13.624 2.429 1.00 98.25 127 ASN A O 1
ATOM 1009 N N . VAL A 1 128 ? 0.265 12.806 4.064 1.00 98.44 128 VAL A N 1
ATOM 1010 C CA . VAL A 1 128 ? -0.340 11.753 3.232 1.00 98.44 128 VAL A CA 1
ATOM 1011 C C . VAL A 1 128 ? -1.147 12.373 2.090 1.00 98.44 128 VAL A C 1
ATOM 1013 O O . VAL A 1 128 ? -0.992 11.964 0.939 1.00 98.44 128 VAL A O 1
ATOM 1016 N N . LYS A 1 129 ? -1.964 13.393 2.385 1.00 98.50 129 LYS A N 1
ATOM 1017 C CA . LYS A 1 129 ? -2.779 14.086 1.378 1.00 98.50 129 LYS A CA 1
ATOM 1018 C C . LYS A 1 129 ? -1.931 14.797 0.332 1.00 98.50 129 LYS A C 1
ATOM 1020 O O . LYS A 1 129 ? -2.191 14.654 -0.860 1.00 98.50 129 LYS A O 1
ATOM 1025 N N . GLU A 1 130 ? -0.932 15.561 0.766 1.00 98.19 130 GLU A N 1
ATOM 1026 C CA . GLU A 1 130 ? -0.047 16.298 -0.136 1.00 98.19 130 GLU A CA 1
ATOM 1027 C C . GLU A 1 130 ? 0.698 15.356 -1.075 1.00 98.19 130 GLU A C 1
ATOM 1029 O O . GLU A 1 130 ? 0.748 15.597 -2.281 1.00 98.19 130 GLU A O 1
ATOM 1034 N N . GLU A 1 131 ? 1.241 14.261 -0.550 1.00 98.12 131 GLU A N 1
ATOM 1035 C CA . GLU A 1 131 ? 1.975 13.312 -1.371 1.00 98.12 131 GLU A CA 1
ATOM 1036 C C . GLU A 1 131 ? 1.079 12.601 -2.388 1.00 98.12 131 GLU A C 1
ATOM 1038 O O . GLU A 1 131 ? 1.414 12.578 -3.575 1.00 98.12 131 GLU A O 1
ATOM 1043 N N . ALA A 1 132 ? -0.078 12.087 -1.962 1.00 98.56 132 ALA A N 1
ATOM 1044 C CA . ALA A 1 132 ? -1.030 11.446 -2.866 1.00 98.56 132 ALA A CA 1
ATOM 1045 C C . ALA A 1 132 ? -1.490 12.410 -3.977 1.00 98.56 132 ALA A C 1
ATOM 1047 O O . ALA A 1 132 ? -1.514 12.041 -5.154 1.00 98.56 132 ALA A O 1
ATOM 1048 N N . LEU A 1 133 ? -1.774 13.669 -3.625 1.00 98.31 133 LEU A N 1
ATOM 1049 C CA . LEU A 1 133 ? -2.147 14.705 -4.586 1.00 98.31 133 LEU A CA 1
ATOM 1050 C C . LEU A 1 133 ? -1.010 15.025 -5.563 1.00 98.31 133 LEU A C 1
ATOM 1052 O O . LEU A 1 133 ? -1.263 15.233 -6.747 1.00 98.31 133 LEU A O 1
ATOM 1056 N N . ASN A 1 134 ? 0.237 15.070 -5.096 1.00 98.44 134 ASN A N 1
ATOM 1057 C CA . ASN A 1 134 ? 1.389 15.346 -5.952 1.00 98.44 134 ASN A CA 1
ATOM 1058 C C . ASN A 1 134 ? 1.632 14.218 -6.964 1.00 98.44 134 ASN A C 1
ATOM 1060 O O . ASN A 1 134 ? 1.894 14.500 -8.135 1.00 98.44 134 ASN A O 1
ATOM 1064 N N . TRP A 1 135 ? 1.474 12.955 -6.555 1.00 98.50 135 TRP A N 1
ATOM 1065 C CA . TRP A 1 135 ? 1.505 11.817 -7.478 1.00 98.50 135 TRP A CA 1
ATOM 1066 C C . TRP A 1 135 ? 0.403 11.901 -8.530 1.00 98.50 135 TRP A C 1
ATOM 1068 O O . TRP A 1 135 ? 0.686 11.791 -9.727 1.00 98.50 135 TRP A O 1
ATOM 1078 N N . HIS A 1 136 ? -0.836 12.149 -8.098 1.00 98.19 136 HIS A N 1
ATOM 1079 C CA . HIS A 1 136 ? -1.965 12.264 -9.012 1.00 98.19 136 HIS A CA 1
ATOM 1080 C C . HIS A 1 136 ? -1.792 13.436 -9.985 1.00 98.19 136 HIS A C 1
ATOM 1082 O O . HIS A 1 136 ? -1.941 13.254 -11.187 1.00 98.19 136 HIS A O 1
ATOM 1088 N N . LYS A 1 137 ? -1.370 14.616 -9.513 1.00 98.19 137 LYS A N 1
ATOM 1089 C CA . LYS A 1 137 ? -1.094 15.780 -10.373 1.00 98.19 137 LYS A CA 1
ATOM 1090 C C . LYS A 1 137 ? 0.012 15.524 -11.395 1.00 98.19 137 LYS A C 1
ATOM 1092 O O . LYS A 1 137 ? -0.070 16.051 -12.500 1.00 98.19 137 LYS A O 1
ATOM 1097 N N . LYS A 1 138 ? 1.047 14.754 -11.037 1.00 98.12 138 LYS A N 1
ATOM 1098 C CA . LYS A 1 138 ? 2.180 14.489 -11.936 1.00 98.12 138 LYS A CA 1
ATOM 1099 C C . LYS A 1 138 ? 1.782 13.599 -13.115 1.00 98.12 138 LYS A C 1
ATOM 1101 O O . LYS A 1 138 ? 2.203 13.876 -14.233 1.00 98.12 138 LYS A O 1
ATOM 1106 N N . TYR A 1 139 ? 1.000 12.546 -12.873 1.00 97.94 139 TYR A N 1
ATOM 1107 C CA . TYR A 1 139 ? 0.745 11.515 -13.889 1.00 97.94 139 TYR A CA 1
ATOM 1108 C C . TYR A 1 139 ? -0.722 11.331 -14.282 1.00 97.94 139 TYR A C 1
ATOM 1110 O O . TYR A 1 139 ? -0.991 10.596 -15.227 1.00 97.94 139 TYR A O 1
ATOM 1118 N N . ASN A 1 140 ? -1.659 11.976 -13.586 1.00 97.75 140 ASN A N 1
ATOM 1119 C CA . ASN A 1 140 ? -3.103 11.804 -13.750 1.00 97.75 140 ASN A CA 1
ATOM 1120 C C . ASN A 1 140 ? -3.544 10.328 -13.661 1.00 97.75 140 ASN A C 1
ATOM 1122 O O . ASN A 1 140 ? -4.269 9.822 -14.516 1.00 97.75 140 ASN A O 1
ATOM 1126 N N . LYS A 1 141 ? -3.054 9.622 -12.635 1.00 98.31 141 LYS A N 1
ATOM 1127 C CA . LYS A 1 141 ? -3.306 8.189 -12.402 1.00 98.31 141 LYS A CA 1
ATOM 1128 C C . LYS A 1 141 ? -3.982 7.945 -11.056 1.00 98.31 141 LYS A C 1
ATOM 1130 O O . LYS A 1 141 ? -3.809 8.776 -10.158 1.00 98.31 141 LYS A O 1
ATOM 1135 N N . PRO A 1 142 ? -4.694 6.817 -10.890 1.00 98.56 142 PRO A N 1
ATOM 1136 C CA . PRO A 1 142 ? -5.114 6.354 -9.578 1.00 98.56 142 PRO A CA 1
ATOM 1137 C C . PRO A 1 142 ? -3.913 6.156 -8.651 1.00 98.56 142 PRO A C 1
ATOM 1139 O O . PRO A 1 142 ? -2.832 5.751 -9.094 1.00 98.56 142 PRO A O 1
ATOM 1142 N N . VAL A 1 143 ? -4.112 6.432 -7.367 1.00 98.75 143 VAL A N 1
ATOM 1143 C CA . VAL A 1 143 ? -3.071 6.359 -6.339 1.00 98.75 143 VAL A CA 1
ATOM 1144 C C . VAL A 1 143 ? -3.547 5.477 -5.188 1.00 98.75 143 VAL A C 1
ATOM 1146 O O . VAL A 1 143 ? -4.677 5.622 -4.731 1.00 98.75 143 VAL A O 1
ATOM 1149 N N . LEU A 1 144 ? -2.682 4.600 -4.684 1.00 98.25 144 LEU A N 1
ATOM 1150 C CA . LEU A 1 144 ? -2.869 3.925 -3.402 1.00 98.25 144 LEU A CA 1
ATOM 1151 C C . LEU A 1 144 ? -1.612 4.021 -2.541 1.00 98.25 144 LEU A C 1
ATOM 1153 O O . LEU A 1 144 ? -0.493 4.154 -3.041 1.00 98.25 144 LEU A O 1
ATOM 1157 N N . MET A 1 145 ? -1.803 3.910 -1.233 1.00 98.56 145 MET A N 1
ATOM 1158 C CA . MET A 1 145 ? -0.696 3.799 -0.292 1.00 98.56 145 MET A CA 1
ATOM 1159 C C . MET A 1 145 ? -0.421 2.320 -0.002 1.00 98.56 145 MET A C 1
ATOM 1161 O O . MET A 1 145 ? -1.220 1.660 0.659 1.00 98.56 145 MET A O 1
ATOM 1165 N N . THR A 1 146 ? 0.690 1.791 -0.515 1.00 98.31 146 THR A N 1
ATOM 1166 C CA . THR A 1 146 ? 1.027 0.355 -0.470 1.00 98.31 146 THR A CA 1
ATOM 1167 C C . THR A 1 146 ? 1.655 -0.081 0.851 1.00 98.31 146 THR A C 1
ATOM 1169 O O . THR A 1 146 ? 1.549 -1.247 1.220 1.00 98.31 146 THR A O 1
ATOM 1172 N N . GLU A 1 147 ? 2.258 0.846 1.598 1.00 98.69 147 GLU A N 1
ATOM 1173 C CA . GLU A 1 147 ? 2.723 0.592 2.960 1.00 98.69 147 GLU A CA 1
ATOM 1174 C C . GLU A 1 147 ? 2.621 1.840 3.837 1.00 98.69 147 GLU A C 1
ATOM 1176 O O . GLU A 1 147 ? 3.081 2.927 3.472 1.00 98.69 147 GLU A O 1
ATOM 1181 N N . TYR A 1 148 ? 2.090 1.643 5.042 1.00 98.62 148 TYR A N 1
ATOM 1182 C CA . TYR A 1 148 ? 2.174 2.568 6.168 1.00 98.62 148 TYR A CA 1
ATOM 1183 C C . TYR A 1 148 ? 2.076 1.798 7.488 1.00 98.62 148 TYR A C 1
ATOM 1185 O O . TYR A 1 148 ? 1.496 0.714 7.552 1.00 98.62 148 TYR A O 1
ATOM 1193 N N . GLY A 1 149 ? 2.638 2.352 8.561 1.00 98.00 149 GLY A N 1
ATOM 1194 C CA . GLY A 1 149 ? 2.591 1.735 9.886 1.00 98.00 149 GLY A CA 1
ATOM 1195 C C . GLY A 1 149 ? 3.685 2.243 10.820 1.00 98.00 149 GLY A C 1
ATOM 1196 O O . GLY A 1 149 ? 4.493 3.097 10.462 1.00 98.00 149 GLY A O 1
ATOM 1197 N N . GLY A 1 150 ? 3.730 1.697 12.029 1.00 96.94 150 GLY A N 1
ATOM 1198 C CA . GLY A 1 150 ? 4.757 1.990 13.030 1.00 96.94 150 GLY A CA 1
ATOM 1199 C C . GLY A 1 150 ? 4.952 0.789 13.945 1.00 96.94 150 GLY A C 1
ATOM 1200 O O . GLY A 1 150 ? 4.004 0.028 14.160 1.00 96.94 150 GLY A O 1
ATOM 1201 N N . ASP A 1 151 ? 6.184 0.565 14.410 1.00 96.94 151 ASP A N 1
ATOM 1202 C CA . ASP A 1 151 ? 6.471 -0.589 15.263 1.00 96.94 151 ASP A CA 1
ATOM 1203 C C . ASP A 1 151 ? 5.854 -0.383 16.653 1.00 96.94 151 ASP A C 1
ATOM 1205 O O . ASP A 1 151 ? 5.819 0.731 17.181 1.00 96.94 151 ASP A O 1
ATOM 1209 N N . THR A 1 152 ? 5.386 -1.476 17.254 1.00 96.06 152 THR A N 1
ATOM 1210 C CA . THR A 1 152 ? 4.848 -1.486 18.615 1.00 96.06 152 THR A CA 1
ATOM 1211 C C . THR A 1 152 ? 5.269 -2.737 19.374 1.00 96.06 152 THR A C 1
ATOM 1213 O O . THR A 1 152 ? 5.357 -3.828 18.804 1.00 96.06 152 THR A O 1
ATOM 1216 N N . MET A 1 153 ? 5.524 -2.596 20.670 1.00 96.06 153 MET A N 1
ATOM 1217 C CA . MET A 1 153 ? 5.775 -3.725 21.550 1.00 96.06 153 MET A CA 1
ATOM 1218 C C . MET A 1 153 ? 4.459 -4.149 22.197 1.00 96.06 153 MET A C 1
ATOM 1220 O O . MET A 1 153 ? 3.879 -3.392 22.969 1.00 96.06 153 MET A O 1
ATOM 1224 N N . ALA A 1 154 ? 4.004 -5.368 21.904 1.00 96.31 154 ALA A N 1
ATOM 1225 C CA . ALA A 1 154 ? 2.786 -5.899 22.510 1.00 96.31 154 ALA A CA 1
ATOM 1226 C C . ALA A 1 154 ? 2.901 -5.902 24.044 1.00 96.31 154 ALA A C 1
ATOM 1228 O O . ALA A 1 154 ? 3.906 -6.367 24.590 1.00 96.31 154 ALA A O 1
ATOM 1229 N N . GLY A 1 155 ? 1.881 -5.368 24.718 1.00 96.31 155 GLY A N 1
ATOM 1230 C CA . GLY A 1 155 ? 1.847 -5.199 26.173 1.00 96.31 155 GLY A CA 1
ATOM 1231 C C . GLY A 1 155 ? 2.586 -3.969 26.716 1.00 96.31 155 GLY A C 1
ATOM 1232 O O . GLY A 1 155 ? 2.577 -3.753 27.928 1.00 96.31 155 GLY A O 1
ATOM 1233 N N . LEU A 1 156 ? 3.221 -3.148 25.869 1.00 97.50 156 LEU A N 1
ATOM 1234 C CA . LEU A 1 156 ? 3.748 -1.849 26.291 1.00 97.50 156 LEU A CA 1
ATOM 1235 C C . LEU A 1 156 ? 2.652 -0.784 26.186 1.00 97.50 156 LEU A C 1
ATOM 1237 O O . LEU A 1 156 ? 2.315 -0.345 25.087 1.00 97.50 156 LEU A O 1
ATOM 1241 N N . HIS A 1 157 ? 2.166 -0.328 27.339 1.00 98.12 157 HIS A N 1
ATOM 1242 C CA . HIS A 1 157 ? 1.142 0.712 27.440 1.00 98.12 157 HIS A CA 1
ATOM 1243 C C . HIS A 1 157 ? 1.708 1.979 28.083 1.00 98.12 157 HIS A C 1
ATOM 1245 O O . HIS A 1 157 ? 2.345 1.900 29.137 1.00 98.12 157 HIS A O 1
ATOM 1251 N N . LEU A 1 158 ? 1.494 3.144 27.462 1.00 97.94 158 LEU A N 1
ATOM 1252 C CA . LEU A 1 158 ? 1.994 4.438 27.951 1.00 97.94 158 LEU A CA 1
ATOM 1253 C C . LEU A 1 158 ? 0.956 5.555 27.752 1.00 97.94 158 LEU A C 1
ATOM 1255 O O . LEU A 1 158 ? 0.254 5.592 26.745 1.00 97.94 158 LEU A O 1
ATOM 1259 N N . SER A 1 159 ? 0.883 6.484 28.713 1.00 95.50 159 SER A N 1
ATOM 1260 C CA . SER A 1 159 ? 0.030 7.681 28.659 1.00 95.50 159 SER A CA 1
ATOM 1261 C C . SER A 1 159 ? 0.830 8.916 29.113 1.00 95.50 159 SER A C 1
ATOM 1263 O O . SER A 1 159 ? 1.260 8.944 30.270 1.00 95.50 159 SER A O 1
ATOM 1265 N N . PRO A 1 160 ? 1.034 9.945 28.265 1.00 95.25 160 PRO A N 1
ATOM 1266 C CA . PRO A 1 160 ? 0.570 10.047 26.874 1.00 95.25 160 PRO A CA 1
ATOM 1267 C C . PRO A 1 160 ? 1.181 8.968 25.968 1.00 95.25 160 PRO A C 1
ATOM 1269 O O . PRO A 1 160 ? 2.159 8.319 26.347 1.00 95.25 160 PRO A O 1
ATOM 1272 N N . GLU A 1 161 ? 0.602 8.772 24.781 1.00 97.19 161 GLU A N 1
ATOM 1273 C CA . GLU A 1 161 ? 1.099 7.781 23.832 1.00 97.19 161 GLU A CA 1
ATOM 1274 C C . GLU A 1 161 ? 2.560 8.061 23.451 1.00 97.19 161 GLU A C 1
ATOM 1276 O O . GLU A 1 161 ? 2.975 9.205 23.258 1.00 97.19 161 GLU A O 1
ATOM 1281 N N . TYR A 1 162 ? 3.359 7.004 23.325 1.00 97.12 162 TYR A N 1
ATOM 1282 C CA . TYR A 1 162 ? 4.789 7.114 23.032 1.00 97.12 162 TYR A CA 1
ATOM 1283 C C . TYR A 1 162 ? 5.200 6.105 21.962 1.00 97.12 162 TYR A C 1
ATOM 1285 O O . TYR A 1 162 ? 4.651 5.006 21.912 1.00 97.12 162 TYR A O 1
ATOM 1293 N N . ILE A 1 163 ? 6.171 6.442 21.111 1.00 96.31 163 ILE A N 1
ATOM 1294 C CA . ILE A 1 163 ? 6.720 5.526 20.093 1.00 96.31 163 ILE A CA 1
ATOM 1295 C C . ILE A 1 163 ? 7.004 4.158 20.740 1.00 96.31 163 ILE A C 1
ATOM 1297 O O . ILE A 1 163 ? 7.636 4.107 21.789 1.00 96.31 163 ILE A O 1
ATOM 1301 N N . TRP A 1 164 ? 6.552 3.074 20.099 1.00 95.88 164 TRP A N 1
ATOM 1302 C CA . TRP A 1 164 ? 6.531 1.682 20.586 1.00 95.88 164 TRP A CA 1
ATOM 1303 C C . TRP A 1 164 ? 5.383 1.267 21.510 1.00 95.88 164 TRP A C 1
ATOM 1305 O O . TRP A 1 164 ? 5.160 0.064 21.625 1.00 95.88 164 TRP A O 1
ATOM 1315 N N . SER A 1 165 ? 4.638 2.184 22.128 1.00 98.00 165 SER A N 1
ATOM 1316 C CA . SER A 1 165 ? 3.419 1.810 22.866 1.00 98.00 165 SER A CA 1
ATOM 1317 C C . SER A 1 165 ? 2.316 1.327 21.923 1.00 98.00 165 SER A C 1
ATOM 1319 O O . SER A 1 165 ? 2.295 1.675 20.733 1.00 98.00 165 SER A O 1
ATOM 1321 N N . GLU A 1 166 ? 1.391 0.520 22.434 1.00 98.38 166 GLU A N 1
ATOM 1322 C CA . GLU A 1 166 ? 0.215 0.107 21.666 1.00 98.38 166 GLU A CA 1
ATOM 1323 C C . GLU A 1 166 ? -0.698 1.304 21.353 1.00 98.38 166 GLU A C 1
ATOM 1325 O O . GLU A 1 166 ? -1.189 1.427 20.226 1.00 98.38 166 GLU A O 1
ATOM 1330 N N . GLU A 1 167 ? -0.840 2.252 22.288 1.00 98.56 167 GLU A N 1
ATOM 1331 C CA . GLU A 1 167 ? -1.625 3.480 22.101 1.00 98.56 167 GLU A CA 1
ATOM 1332 C C . GLU A 1 167 ? -1.080 4.327 20.949 1.00 98.56 167 GLU A C 1
ATOM 1334 O O . GLU A 1 167 ? -1.848 4.886 20.162 1.00 98.56 167 GLU A O 1
ATOM 1339 N N . TYR A 1 168 ? 0.246 4.384 20.794 1.00 98.62 168 TYR A N 1
ATOM 1340 C CA . TYR A 1 168 ? 0.867 5.116 19.695 1.00 98.62 168 TYR A CA 1
ATOM 1341 C C . TYR A 1 168 ? 0.568 4.481 18.340 1.00 98.62 168 TYR A C 1
ATOM 1343 O O . TYR A 1 168 ? 0.269 5.197 17.385 1.00 98.62 168 TYR A O 1
ATOM 1351 N N . GLN A 1 169 ? 0.597 3.147 18.239 1.00 98.50 169 GLN A N 1
ATOM 1352 C CA . GLN A 1 169 ? 0.237 2.462 16.995 1.00 98.50 169 GLN A CA 1
ATOM 1353 C C . GLN A 1 169 ? -1.236 2.706 16.641 1.00 98.50 169 GLN A C 1
ATOM 1355 O O . GLN A 1 169 ? -1.545 3.015 15.489 1.00 98.50 169 GLN A O 1
ATOM 1360 N N . VAL A 1 170 ? -2.134 2.637 17.630 1.00 98.69 170 VAL A N 1
ATOM 1361 C CA . VAL A 1 170 ? -3.560 2.963 17.467 1.00 98.69 170 VAL A CA 1
ATOM 1362 C C . VAL A 1 170 ? -3.731 4.405 16.981 1.00 98.69 170 VAL A C 1
ATOM 1364 O O . VAL A 1 170 ? -4.422 4.638 15.987 1.00 98.69 170 VAL A O 1
ATOM 1367 N N . LYS A 1 171 ? -3.062 5.375 17.615 1.00 98.69 171 LYS A N 1
ATOM 1368 C CA . LYS A 1 171 ? -3.118 6.791 17.224 1.00 98.69 171 LYS A CA 1
ATOM 1369 C C . LYS A 1 171 ? -2.582 7.024 15.812 1.00 98.69 171 LYS A C 1
ATOM 1371 O O . LYS A 1 171 ? -3.210 7.742 15.033 1.00 98.69 171 LYS A O 1
ATOM 1376 N N . LEU A 1 172 ? -1.448 6.410 15.476 1.00 98.75 172 LEU A N 1
ATOM 1377 C CA . LEU A 1 172 ? -0.819 6.498 14.160 1.00 98.75 172 LEU A CA 1
ATOM 1378 C C . LEU A 1 172 ? -1.756 5.968 13.074 1.00 98.75 172 LEU A C 1
ATOM 1380 O O . LEU A 1 172 ? -1.984 6.667 12.087 1.00 98.75 172 LEU A O 1
ATOM 1384 N N . LEU A 1 173 ? -2.328 4.774 13.253 1.00 98.75 173 LEU A N 1
ATOM 1385 C CA . LEU A 1 173 ? -3.265 4.192 12.288 1.00 98.75 173 LEU A CA 1
ATOM 1386 C C . LEU A 1 173 ? -4.541 5.031 12.176 1.00 98.75 173 LEU A C 1
ATOM 1388 O O . LEU A 1 173 ? -4.951 5.355 11.068 1.00 98.75 173 LEU A O 1
ATOM 1392 N N . SER A 1 174 ? -5.111 5.470 13.303 1.00 98.75 174 SER A N 1
ATOM 1393 C CA . SER A 1 174 ? -6.295 6.339 13.330 1.00 98.75 174 SER A CA 1
ATOM 1394 C C . SER A 1 174 ? -6.090 7.648 12.556 1.00 98.75 174 SER A C 1
ATOM 1396 O O . SER A 1 174 ? -6.993 8.087 11.849 1.00 98.75 174 SER A O 1
ATOM 1398 N N . LYS A 1 175 ? -4.899 8.252 12.621 1.00 98.75 175 LYS A N 1
ATOM 1399 C CA . LYS A 1 175 ? -4.585 9.461 11.847 1.00 98.75 175 LYS A CA 1
ATOM 1400 C C . LYS A 1 175 ? -4.386 9.201 10.353 1.00 98.75 175 LYS A C 1
ATOM 1402 O O . LYS A 1 175 ? -4.733 10.061 9.549 1.00 98.75 175 LYS A O 1
ATOM 1407 N N . HIS A 1 176 ? -3.874 8.031 9.970 1.00 98.75 176 HIS A N 1
ATOM 1408 C CA . HIS A 1 176 ? -3.830 7.626 8.560 1.00 98.75 176 HIS A CA 1
ATOM 1409 C C . HIS A 1 176 ? -5.240 7.371 8.018 1.00 98.75 176 HIS A C 1
ATOM 1411 O O . HIS A 1 176 ? -5.575 7.845 6.941 1.00 98.75 176 HIS A O 1
ATOM 1417 N N . PHE A 1 177 ? -6.087 6.699 8.798 1.00 98.62 177 PHE A N 1
ATOM 1418 C CA . PHE A 1 177 ? -7.494 6.463 8.480 1.00 98.62 177 PHE A CA 1
ATOM 1419 C C . PHE A 1 177 ? -8.248 7.760 8.177 1.00 98.62 177 PHE A C 1
ATOM 1421 O O . PHE A 1 177 ? -8.850 7.866 7.114 1.00 98.62 177 PHE A O 1
ATOM 1428 N N . GLU A 1 178 ? -8.110 8.776 9.032 1.00 98.31 178 GLU A N 1
ATOM 1429 C CA . GLU A 1 178 ? -8.677 10.112 8.798 1.00 98.31 178 GLU A CA 1
ATOM 1430 C C . GLU A 1 178 ? -8.177 10.739 7.481 1.00 98.31 178 GLU A C 1
ATOM 1432 O O . GLU A 1 178 ? -8.950 11.353 6.745 1.00 98.31 178 GLU A O 1
ATOM 1437 N N . ALA A 1 179 ? -6.895 10.562 7.148 1.00 98.56 179 ALA A N 1
ATOM 1438 C CA . ALA A 1 179 ? -6.323 11.051 5.894 1.00 98.56 179 ALA A CA 1
ATOM 1439 C C . ALA A 1 179 ? -6.911 10.337 4.667 1.00 98.56 179 ALA A C 1
ATOM 1441 O O . ALA A 1 179 ? -7.258 10.991 3.684 1.00 98.56 179 ALA A O 1
ATOM 1442 N N . PHE A 1 180 ? -7.044 9.010 4.727 1.00 98.31 180 PHE A N 1
ATOM 1443 C CA . PHE A 1 180 ? -7.600 8.211 3.635 1.00 98.31 180 PHE A CA 1
ATOM 1444 C C . PHE A 1 180 ? -9.073 8.508 3.406 1.00 98.31 180 PHE A C 1
ATOM 1446 O O . PHE A 1 180 ? -9.490 8.615 2.260 1.00 98.31 180 PHE A O 1
ATOM 1453 N N . ASP A 1 181 ? -9.848 8.709 4.469 1.00 97.00 181 ASP A N 1
ATOM 1454 C CA . ASP A 1 181 ? -11.266 9.047 4.357 1.00 97.00 181 ASP A CA 1
ATOM 1455 C C . ASP A 1 181 ? -11.448 10.402 3.648 1.00 97.00 181 ASP A C 1
ATOM 1457 O O . ASP A 1 181 ? -12.295 10.539 2.768 1.00 97.00 181 ASP A O 1
ATOM 1461 N N . GLN A 1 182 ? -10.580 11.381 3.936 1.00 97.62 182 GLN A N 1
ATOM 1462 C CA . GLN A 1 182 ? -10.553 12.646 3.193 1.00 97.62 182 GLN A CA 1
ATOM 1463 C C . GLN A 1 182 ? -10.124 12.466 1.730 1.00 97.62 182 GLN A C 1
ATOM 1465 O O . GLN A 1 182 ? -10.673 13.135 0.860 1.00 97.62 182 GLN A O 1
ATOM 1470 N N . LEU A 1 183 ? -9.161 11.583 1.446 1.00 98.00 183 LEU A N 1
ATOM 1471 C CA . LEU A 1 183 ? -8.682 11.329 0.083 1.00 98.00 183 LEU A CA 1
ATOM 1472 C C . LEU A 1 183 ? -9.673 10.539 -0.776 1.00 98.00 183 LEU A C 1
ATOM 1474 O O . LEU A 1 183 ? -9.747 10.790 -1.976 1.00 98.00 183 LEU A O 1
ATOM 1478 N N . ARG A 1 184 ? -10.453 9.618 -0.197 1.00 94.06 184 ARG A N 1
ATOM 1479 C CA . ARG A 1 184 ? -11.483 8.868 -0.940 1.00 94.06 184 ARG A CA 1
ATOM 1480 C C . ARG A 1 184 ? -12.514 9.799 -1.584 1.00 94.06 184 ARG A C 1
ATOM 1482 O O . ARG A 1 184 ? -12.972 9.523 -2.690 1.00 94.06 184 ARG A O 1
ATOM 1489 N N . ASN A 1 185 ? -12.796 10.944 -0.959 1.00 92.81 185 ASN A N 1
ATOM 1490 C CA . ASN A 1 185 ? -13.690 11.967 -1.511 1.00 92.81 185 ASN A CA 1
ATOM 1491 C C . ASN A 1 185 ? -13.138 12.658 -2.774 1.00 92.81 185 ASN A C 1
ATOM 1493 O O . ASN A 1 185 ? -13.899 13.296 -3.495 1.00 92.81 185 ASN A O 1
ATOM 1497 N N . GLU A 1 186 ? -11.842 12.518 -3.071 1.00 94.81 186 GLU A N 1
ATOM 1498 C CA . GLU A 1 186 ? -11.187 13.110 -4.247 1.00 94.81 186 GLU A CA 1
ATOM 1499 C C . GLU A 1 186 ? -11.206 12.182 -5.480 1.00 94.81 186 GLU A C 1
ATOM 1501 O O . GLU A 1 186 ? -10.675 12.539 -6.531 1.00 94.81 186 GLU A O 1
ATOM 1506 N N . SER A 1 187 ? -11.804 10.984 -5.388 1.00 93.12 187 SER A N 1
ATOM 1507 C CA . SER A 1 187 ? -11.966 9.956 -6.444 1.00 93.12 187 SER A CA 1
ATOM 1508 C C . SER A 1 187 ? -10.697 9.298 -7.016 1.00 93.12 187 SER A C 1
ATOM 1510 O O . SER A 1 187 ? -10.769 8.170 -7.499 1.00 93.12 187 SER A O 1
ATOM 1512 N N . PHE A 1 188 ? -9.529 9.946 -6.953 1.00 97.62 188 PHE A N 1
ATOM 1513 C CA . PHE A 1 188 ? -8.281 9.385 -7.490 1.00 97.62 188 PHE A CA 1
ATOM 1514 C C . PHE A 1 188 ? -7.560 8.436 -6.524 1.00 97.62 188 PHE A C 1
ATOM 1516 O O . PHE A 1 188 ? -6.687 7.675 -6.949 1.00 97.62 188 PHE A O 1
ATOM 1523 N N . PHE A 1 189 ? -7.869 8.503 -5.227 1.00 98.44 189 PHE A N 1
ATOM 1524 C CA . PHE A 1 189 ? -7.255 7.657 -4.210 1.00 98.44 189 PHE A CA 1
ATOM 1525 C C . PHE A 1 189 ? -8.073 6.378 -4.030 1.00 98.44 189 PHE A C 1
ATOM 1527 O O . PHE A 1 189 ? -9.226 6.434 -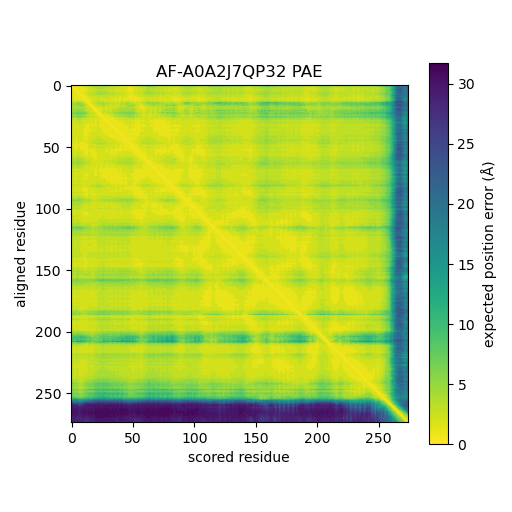3.607 1.00 98.44 189 PHE A O 1
ATOM 1534 N N . ILE A 1 190 ? -7.478 5.233 -4.365 1.00 97.12 190 ILE A N 1
ATOM 1535 C CA . ILE A 1 190 ? -8.211 3.972 -4.548 1.00 97.12 190 ILE A CA 1
ATOM 1536 C C . ILE A 1 190 ? -7.955 2.926 -3.461 1.00 97.12 190 ILE A C 1
ATOM 1538 O O . ILE A 1 190 ? -8.554 1.855 -3.510 1.00 97.12 190 ILE A O 1
ATOM 1542 N N . GLY A 1 191 ? -7.081 3.200 -2.490 1.00 95.81 191 GLY A N 1
ATOM 1543 C CA . GLY A 1 191 ? -6.942 2.316 -1.337 1.00 95.81 191 GLY A CA 1
ATOM 1544 C C . GLY A 1 191 ? -5.667 2.473 -0.523 1.00 95.81 191 GLY A C 1
ATOM 1545 O O . GLY A 1 191 ? -4.785 3.290 -0.801 1.00 95.81 191 GLY A O 1
ATOM 1546 N N . GLU A 1 192 ? -5.578 1.623 0.491 1.00 96.88 192 GLU A N 1
ATOM 1547 C CA . GLU A 1 192 ? -4.506 1.595 1.471 1.00 96.88 192 GLU A CA 1
ATOM 1548 C C . GLU A 1 192 ? -4.146 0.156 1.866 1.00 96.88 192 GLU A C 1
ATOM 1550 O O . GLU A 1 192 ? -4.992 -0.740 1.875 1.00 96.88 192 GLU A O 1
ATOM 1555 N N . MET A 1 193 ? -2.884 -0.069 2.231 1.00 98.06 193 MET A N 1
ATOM 1556 C CA . MET A 1 193 ? -2.387 -1.358 2.707 1.00 98.06 193 MET A CA 1
ATOM 1557 C C . MET A 1 193 ? -1.560 -1.162 3.982 1.00 98.06 193 MET A C 1
ATOM 1559 O O . MET A 1 193 ? -0.480 -0.568 3.971 1.00 98.06 193 MET A O 1
ATOM 1563 N N . ILE A 1 194 ? -2.082 -1.659 5.109 1.00 98.50 194 ILE A N 1
ATOM 1564 C CA . ILE A 1 194 ? -1.374 -1.624 6.394 1.00 98.50 194 ILE A CA 1
ATOM 1565 C C . ILE A 1 194 ? -0.136 -2.510 6.295 1.00 98.50 194 ILE A C 1
ATOM 1567 O O . ILE A 1 194 ? -0.241 -3.712 6.040 1.00 98.50 194 ILE A O 1
ATOM 1571 N N . TRP A 1 195 ? 1.030 -1.938 6.587 1.00 98.44 195 TRP A N 1
ATOM 1572 C CA . TRP A 1 195 ? 2.253 -2.698 6.784 1.00 98.44 195 TRP A CA 1
ATOM 1573 C C . TRP A 1 195 ? 2.456 -2.960 8.284 1.00 98.44 195 TRP A C 1
ATOM 1575 O O . TRP A 1 195 ? 2.878 -2.072 9.022 1.00 98.44 195 TRP A O 1
ATOM 1585 N N . ASN A 1 196 ? 2.164 -4.157 8.799 1.00 98.12 196 ASN A N 1
ATOM 1586 C CA . ASN A 1 196 ? 1.776 -5.390 8.092 1.00 98.12 196 ASN A CA 1
ATOM 1587 C C . ASN A 1 196 ? 0.667 -6.141 8.859 1.00 98.12 196 ASN A C 1
ATOM 1589 O O . ASN A 1 196 ? 0.251 -5.726 9.941 1.00 98.12 196 ASN A O 1
ATOM 1593 N N . PHE A 1 197 ? 0.191 -7.266 8.324 1.00 97.81 197 PHE A N 1
ATOM 1594 C CA . PHE A 1 197 ? -0.773 -8.135 8.995 1.00 97.81 197 PHE A CA 1
ATOM 1595 C C . PHE A 1 197 ? -0.222 -8.689 10.317 1.00 97.81 197 PHE A C 1
ATOM 1597 O O . PHE A 1 197 ? -0.852 -8.549 11.360 1.00 97.81 197 PHE A O 1
ATOM 1604 N N . ALA A 1 198 ? 0.974 -9.278 10.307 1.00 98.12 198 ALA A N 1
ATOM 1605 C CA . ALA A 1 198 ? 1.582 -9.864 11.499 1.00 98.12 198 ALA A CA 1
ATOM 1606 C C . ALA A 1 198 ? 3.062 -9.500 11.614 1.00 98.12 198 ALA A C 1
ATOM 1608 O O . ALA A 1 198 ? 3.735 -9.280 10.607 1.00 98.12 198 ALA A O 1
ATOM 1609 N N . ASP A 1 199 ? 3.578 -9.482 12.842 1.00 98.00 199 ASP A N 1
ATOM 1610 C CA . ASP A 1 199 ? 5.015 -9.331 13.079 1.00 98.00 199 ASP A CA 1
ATOM 1611 C C . ASP A 1 199 ? 5.808 -10.451 12.392 1.00 98.00 199 ASP A C 1
ATOM 1613 O O . ASP A 1 199 ? 5.391 -11.616 12.348 1.00 98.00 199 ASP A O 1
ATOM 1617 N N . PHE A 1 200 ? 7.000 -10.114 11.902 1.00 96.69 200 PHE A N 1
ATOM 1618 C CA . PHE A 1 200 ? 7.857 -11.054 11.184 1.00 96.69 200 PHE A CA 1
ATOM 1619 C C . PHE A 1 200 ? 9.343 -10.826 11.463 1.00 96.69 200 PHE A C 1
ATOM 1621 O O . PHE A 1 200 ? 9.781 -9.758 11.894 1.00 96.69 200 PHE A O 1
ATOM 1628 N N . ASN A 1 201 ? 10.140 -11.867 11.218 1.00 95.19 201 ASN A N 1
ATOM 1629 C CA . ASN A 1 201 ? 11.584 -11.805 11.411 1.00 95.19 201 ASN A CA 1
ATOM 1630 C C . ASN A 1 201 ? 12.261 -11.000 10.305 1.00 95.19 201 ASN A C 1
ATOM 1632 O O . ASN A 1 201 ? 11.971 -11.168 9.124 1.00 95.19 201 ASN A O 1
ATOM 1636 N N . THR A 1 202 ? 13.233 -10.190 10.702 1.00 92.94 202 THR A N 1
ATOM 1637 C CA . THR A 1 202 ? 14.114 -9.448 9.798 1.00 92.94 202 THR A CA 1
ATOM 1638 C C . THR A 1 202 ? 15.564 -9.680 10.197 1.00 92.94 202 THR A C 1
ATOM 1640 O O . THR A 1 202 ? 15.831 -10.311 11.223 1.00 92.94 202 THR A O 1
ATOM 1643 N N . ALA A 1 203 ? 16.508 -9.152 9.415 1.00 89.81 203 ALA A N 1
ATOM 1644 C CA . ALA A 1 203 ? 17.905 -9.092 9.832 1.00 89.81 203 ALA A CA 1
ATOM 1645 C C . ALA A 1 203 ? 18.040 -8.448 11.227 1.00 89.81 203 ALA A C 1
ATOM 1647 O O . ALA A 1 203 ? 17.229 -7.597 11.615 1.00 89.81 203 ALA A O 1
ATOM 1648 N N . GLN A 1 204 ? 19.058 -8.871 11.978 1.00 89.00 204 GLN A N 1
ATOM 1649 C CA . GLN A 1 204 ? 19.328 -8.341 13.312 1.00 89.00 204 GLN A CA 1
ATOM 1650 C C . GLN A 1 204 ? 19.798 -6.889 13.205 1.00 89.00 204 GLN A C 1
ATOM 1652 O O . GLN A 1 204 ? 20.810 -6.604 12.569 1.00 89.00 204 GLN A O 1
ATOM 1657 N N . THR A 1 205 ? 19.056 -5.967 13.820 1.00 86.25 205 THR A N 1
ATOM 1658 C CA . THR A 1 205 ? 19.387 -4.536 13.853 1.00 86.25 205 THR A CA 1
ATOM 1659 C C . THR A 1 205 ? 18.922 -3.929 15.175 1.00 86.25 205 THR A C 1
ATOM 1661 O O . THR A 1 205 ? 18.001 -4.445 15.807 1.00 86.25 205 THR A O 1
ATOM 1664 N N . TYR A 1 206 ? 19.516 -2.805 15.580 1.00 84.88 206 TYR A N 1
ATOM 1665 C CA . TYR A 1 206 ? 19.115 -2.092 16.799 1.00 84.88 206 TYR A CA 1
ATOM 1666 C C . TYR A 1 206 ? 17.787 -1.329 16.648 1.00 84.88 206 TYR A C 1
ATOM 1668 O O . TYR A 1 206 ? 17.174 -0.964 17.645 1.00 84.88 206 TYR A O 1
ATOM 1676 N N . VAL A 1 207 ? 17.322 -1.103 15.413 1.00 82.88 207 VAL A N 1
ATOM 1677 C CA . VAL A 1 207 ? 16.072 -0.377 15.122 1.00 82.88 207 VAL A CA 1
ATOM 1678 C C . VAL A 1 207 ? 14.827 -1.270 15.150 1.00 82.88 207 VAL A C 1
ATOM 1680 O O . VAL A 1 207 ? 13.711 -0.761 15.131 1.00 82.88 207 VAL A O 1
ATOM 1683 N N . ARG A 1 208 ? 14.996 -2.599 15.165 1.00 84.81 208 ARG A N 1
ATOM 1684 C CA . ARG A 1 208 ? 13.914 -3.596 15.077 1.00 84.81 208 ARG A CA 1
ATOM 1685 C C . ARG A 1 208 ? 14.077 -4.661 16.161 1.00 84.81 208 ARG A C 1
ATOM 1687 O O . ARG A 1 208 ? 14.654 -5.726 15.929 1.00 84.81 208 ARG A O 1
ATOM 1694 N N . VAL A 1 209 ? 13.585 -4.352 17.362 1.00 83.25 209 VAL A N 1
ATOM 1695 C CA . VAL A 1 209 ? 13.705 -5.211 18.551 1.00 83.25 209 VAL A CA 1
ATOM 1696 C C . VAL A 1 209 ? 12.946 -6.524 18.339 1.00 83.25 209 VAL A C 1
ATOM 1698 O O . VAL A 1 209 ? 11.716 -6.572 18.374 1.00 83.25 209 VAL A O 1
ATOM 1701 N N . GLY A 1 210 ? 13.690 -7.610 18.114 1.00 87.12 210 GLY A N 1
ATOM 1702 C CA . GLY A 1 210 ? 13.109 -8.935 17.883 1.00 87.12 210 GLY A CA 1
ATOM 1703 C C . GLY A 1 210 ? 12.347 -9.064 16.557 1.00 87.12 210 GLY A C 1
ATOM 1704 O O . GLY A 1 210 ? 11.404 -9.852 16.487 1.00 87.12 210 GLY A O 1
ATOM 1705 N N . GLY A 1 211 ? 12.731 -8.297 15.527 1.00 93.75 211 GLY A N 1
ATOM 1706 C CA . GLY A 1 211 ? 12.124 -8.319 14.188 1.00 93.75 211 GLY A CA 1
ATOM 1707 C C . GLY A 1 211 ? 11.291 -7.075 13.863 1.00 93.75 211 GLY A C 1
ATOM 1708 O O . GLY A 1 211 ? 11.338 -6.078 14.581 1.00 93.75 211 GLY A O 1
ATOM 1709 N N . ASN A 1 212 ? 10.539 -7.122 12.759 1.00 96.56 212 ASN A N 1
ATOM 1710 C CA . ASN A 1 212 ? 9.555 -6.091 12.428 1.00 96.56 212 ASN A CA 1
ATOM 1711 C C . ASN A 1 212 ? 8.319 -6.278 13.314 1.00 96.56 212 ASN A C 1
ATOM 1713 O O . ASN A 1 212 ? 7.743 -7.367 13.359 1.00 96.56 212 ASN A O 1
ATOM 1717 N N . LYS A 1 213 ? 7.941 -5.208 14.011 1.00 97.00 213 LYS A N 1
ATOM 1718 C CA . LYS A 1 213 ? 6.902 -5.181 15.036 1.00 97.00 213 LYS A CA 1
ATOM 1719 C C . LYS A 1 213 ? 5.722 -4.279 14.658 1.00 97.00 213 LYS A C 1
ATOM 1721 O O . LYS A 1 213 ? 4.937 -3.885 15.521 1.00 97.00 213 LYS A O 1
ATOM 1726 N N . LYS A 1 214 ? 5.586 -3.937 13.372 1.00 97.75 214 LYS A N 1
ATOM 1727 C CA . LYS A 1 214 ? 4.478 -3.125 12.842 1.00 97.75 214 LYS A CA 1
ATOM 1728 C C . LYS A 1 214 ? 3.184 -3.912 12.660 1.00 97.75 214 LYS A C 1
ATOM 1730 O O . LYS A 1 214 ? 2.167 -3.310 12.334 1.00 97.75 214 LYS A O 1
ATOM 1735 N N . GLY A 1 215 ? 3.216 -5.233 12.842 1.00 98.12 215 GLY A N 1
ATOM 1736 C CA . GLY A 1 215 ? 2.055 -6.095 12.674 1.00 98.12 215 GLY A CA 1
ATOM 1737 C C . GLY A 1 215 ? 0.873 -5.631 13.518 1.00 98.12 215 GLY A C 1
ATOM 1738 O O . GLY A 1 215 ? 1.071 -5.210 14.663 1.00 98.12 215 GLY A O 1
ATOM 1739 N N . VAL A 1 216 ? -0.339 -5.738 12.972 1.00 98.50 216 VAL A N 1
ATOM 1740 C CA . VAL A 1 216 ? -1.580 -5.617 13.763 1.00 98.50 216 VAL A CA 1
ATOM 1741 C C . VAL A 1 216 ? -1.805 -6.856 14.638 1.00 98.50 216 VAL A C 1
ATOM 1743 O O . VAL A 1 216 ? -2.403 -6.776 15.709 1.00 98.50 216 VAL A O 1
ATOM 1746 N N . PHE A 1 217 ? -1.232 -7.991 14.230 1.00 98.56 217 PHE A N 1
ATOM 1747 C CA . PHE A 1 217 ? -1.056 -9.184 15.049 1.00 98.56 217 PHE A CA 1
ATOM 1748 C C . PHE A 1 217 ? 0.410 -9.370 15.452 1.00 98.56 217 PHE A C 1
ATOM 1750 O O . PHE A 1 217 ? 1.342 -9.003 14.728 1.00 98.56 217 PHE A O 1
ATOM 1757 N N . THR A 1 218 ? 0.634 -10.005 16.598 1.00 97.94 218 THR A N 1
ATOM 1758 C CA . THR A 1 218 ? 1.950 -10.538 16.953 1.00 97.94 218 THR A CA 1
ATOM 1759 C C . THR A 1 218 ? 2.355 -11.660 15.994 1.00 97.94 218 THR A C 1
ATOM 1761 O O . THR A 1 218 ? 1.555 -12.180 15.208 1.00 97.94 218 THR A O 1
ATOM 1764 N N . ARG A 1 219 ? 3.616 -12.093 16.079 1.00 96.00 219 ARG A N 1
ATOM 1765 C CA . ARG A 1 219 ? 4.121 -13.202 15.262 1.00 96.00 219 ARG A CA 1
ATOM 1766 C C . ARG A 1 219 ? 3.357 -14.501 15.528 1.00 96.00 219 ARG A C 1
ATOM 1768 O O . ARG A 1 219 ? 3.147 -15.269 14.595 1.00 96.00 219 ARG A O 1
ATOM 1775 N N . ASP A 1 220 ? 2.872 -14.710 16.745 1.00 96.25 220 ASP A N 1
ATOM 1776 C CA . ASP A 1 220 ? 2.079 -15.890 17.115 1.00 96.25 220 ASP A CA 1
ATOM 1777 C C . ASP A 1 220 ? 0.570 -15.663 16.915 1.00 96.25 220 ASP A C 1
ATOM 1779 O O . ASP A 1 220 ? -0.257 -16.400 17.446 1.00 96.25 220 ASP A O 1
ATOM 1783 N N . ARG A 1 221 ? 0.211 -14.646 16.115 1.00 97.56 221 ARG A N 1
ATOM 1784 C CA . ARG A 1 221 ? -1.157 -14.311 15.685 1.00 97.56 221 ARG A CA 1
ATOM 1785 C C . ARG A 1 221 ? -2.083 -13.885 16.829 1.00 97.56 221 ARG A C 1
ATOM 1787 O O . ARG A 1 221 ? -3.299 -13.928 16.682 1.00 97.56 221 ARG A O 1
ATOM 1794 N N . GLN A 1 222 ? -1.522 -13.396 17.935 1.00 98.06 222 GLN A N 1
ATOM 1795 C CA . GLN A 1 222 ? -2.318 -12.718 18.960 1.00 98.06 222 GLN A CA 1
ATOM 1796 C C . GLN A 1 222 ? -2.638 -11.286 18.509 1.00 98.06 222 GLN A C 1
ATOM 1798 O O . GLN A 1 222 ? -1.735 -10.606 18.009 1.00 98.06 222 GLN A O 1
ATOM 1803 N N . PRO A 1 223 ? -3.892 -10.820 18.632 1.00 97.81 223 PRO A N 1
ATOM 1804 C CA . PRO A 1 223 ? -4.260 -9.458 18.259 1.00 97.81 223 PRO A CA 1
ATOM 1805 C C . PRO A 1 223 ? -3.591 -8.443 19.190 1.00 97.81 223 PRO A C 1
ATOM 1807 O O . PRO A 1 223 ? -3.570 -8.637 20.403 1.00 97.81 223 PRO A O 1
ATOM 1810 N N . LYS A 1 224 ? -3.071 -7.350 18.626 1.00 98.38 224 LYS A N 1
ATOM 1811 C CA . LYS A 1 224 ? -2.660 -6.158 19.389 1.00 98.38 224 LYS A CA 1
ATOM 1812 C C . LYS A 1 224 ? -3.832 -5.183 19.515 1.00 98.38 224 LYS A C 1
ATOM 1814 O O . LYS A 1 224 ? -4.843 -5.351 18.827 1.00 98.38 224 LYS A O 1
ATOM 1819 N N . ALA A 1 225 ? -3.694 -4.110 20.298 1.00 97.88 225 ALA A N 1
ATOM 1820 C CA . ALA A 1 225 ? -4.729 -3.067 20.377 1.00 97.88 225 ALA A CA 1
ATOM 1821 C C . ALA A 1 225 ? -5.143 -2.507 18.996 1.00 97.88 225 ALA A C 1
ATOM 1823 O O . ALA A 1 225 ? -6.318 -2.221 18.752 1.00 97.88 225 ALA A O 1
ATOM 1824 N N . SER A 1 226 ? -4.203 -2.409 18.050 1.00 98.31 226 SER A N 1
ATOM 1825 C CA . SER A 1 226 ? -4.481 -1.972 16.677 1.00 98.31 226 SER A CA 1
ATOM 1826 C C . SER A 1 226 ? -5.412 -2.904 15.900 1.00 98.31 226 SER A C 1
ATOM 1828 O O . SER A 1 226 ? -6.178 -2.413 15.074 1.00 98.31 226 SER A O 1
ATOM 1830 N N . ALA A 1 227 ? -5.424 -4.212 16.177 1.00 98.31 227 ALA A N 1
ATOM 1831 C CA . ALA A 1 227 ? -6.354 -5.143 15.535 1.00 98.31 227 ALA A CA 1
ATOM 1832 C C . ALA A 1 227 ? -7.816 -4.793 15.861 1.00 98.31 227 ALA A C 1
ATOM 1834 O O . ALA A 1 227 ? -8.675 -4.863 14.983 1.00 98.31 227 ALA A O 1
ATOM 1835 N N . GLN A 1 228 ? -8.089 -4.338 17.090 1.00 97.25 228 GLN A N 1
ATOM 1836 C CA . GLN A 1 228 ? -9.427 -3.901 17.502 1.00 97.25 228 GLN A CA 1
ATOM 1837 C C . GLN A 1 228 ? -9.852 -2.620 16.776 1.00 97.25 228 GLN A C 1
ATOM 1839 O O . GLN A 1 228 ? -10.983 -2.515 16.302 1.00 97.25 228 GLN A O 1
ATOM 1844 N N . LEU A 1 229 ? -8.931 -1.661 16.626 1.00 98.06 229 LEU A N 1
ATOM 1845 C CA . LEU A 1 229 ? -9.171 -0.450 15.838 1.00 98.06 229 LEU A CA 1
ATOM 1846 C C . LEU A 1 229 ? -9.471 -0.789 14.369 1.00 98.06 229 LEU A C 1
ATOM 1848 O O . LEU A 1 229 ? -10.425 -0.269 13.795 1.00 98.06 229 LEU A O 1
ATOM 1852 N N . VAL A 1 230 ? -8.663 -1.662 13.766 1.00 98.12 230 VAL A N 1
ATOM 1853 C CA . VAL A 1 230 ? -8.799 -2.083 12.365 1.00 98.12 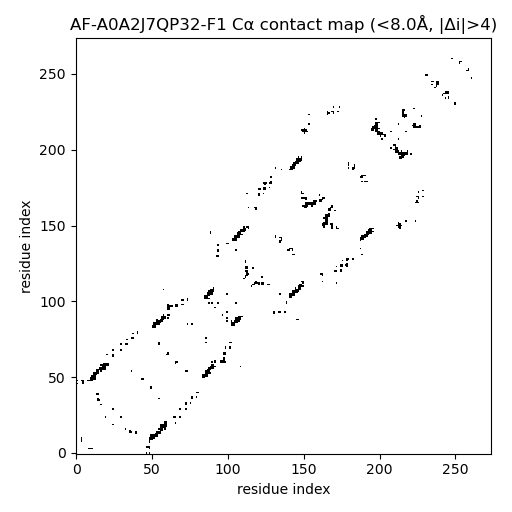230 VAL A CA 1
ATOM 1854 C C . VAL A 1 230 ? -10.131 -2.794 12.133 1.00 98.12 230 VAL A C 1
ATOM 1856 O O . VAL A 1 230 ? -10.831 -2.471 11.174 1.00 98.12 230 VAL A O 1
ATOM 1859 N N . ARG A 1 231 ? -10.525 -3.699 13.037 1.00 97.50 231 ARG A N 1
ATOM 1860 C CA . ARG A 1 231 ? -11.829 -4.374 12.994 1.00 97.50 231 ARG A CA 1
ATOM 1861 C C . ARG A 1 231 ? -12.978 -3.364 12.986 1.00 97.50 231 ARG A C 1
ATOM 1863 O O . ARG A 1 231 ? -13.835 -3.438 12.112 1.00 97.50 231 ARG A O 1
ATOM 1870 N N . LYS A 1 232 ? -12.964 -2.392 13.906 1.00 97.69 232 LYS A N 1
ATOM 1871 C CA . LYS A 1 232 ? -13.970 -1.317 13.964 1.00 97.69 232 LYS A CA 1
ATOM 1872 C C . LYS A 1 232 ? -14.013 -0.496 12.679 1.00 97.69 232 LYS A C 1
ATOM 1874 O O . 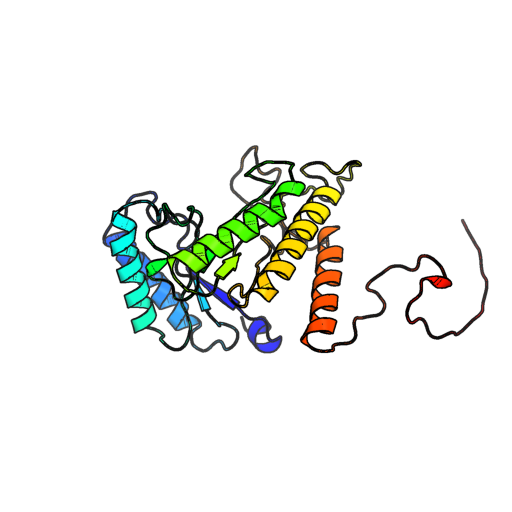LYS A 1 232 ? -15.098 -0.256 12.162 1.00 97.69 232 LYS A O 1
ATOM 1879 N N . ARG A 1 233 ? -12.850 -0.099 12.145 1.00 96.88 233 ARG A N 1
ATOM 1880 C CA . ARG A 1 233 ? -12.770 0.671 10.895 1.00 96.88 233 ARG A CA 1
ATOM 1881 C C . ARG A 1 233 ? -13.455 -0.052 9.745 1.00 96.88 233 ARG A C 1
ATOM 1883 O O . ARG A 1 233 ? -14.289 0.548 9.083 1.00 96.88 233 ARG A O 1
ATOM 1890 N N . TYR A 1 234 ? -13.079 -1.300 9.475 1.00 96.25 234 TYR A N 1
ATOM 1891 C CA . TYR A 1 234 ? -13.565 -1.974 8.273 1.00 96.25 234 TYR A CA 1
ATOM 1892 C C . TYR A 1 234 ? -15.041 -2.366 8.369 1.00 96.25 234 TYR A C 1
ATOM 1894 O O . TYR A 1 234 ? -15.719 -2.339 7.350 1.00 96.25 234 TYR A O 1
ATOM 1902 N N . TRP A 1 235 ? -15.572 -2.626 9.569 1.00 97.56 235 TRP A N 1
ATOM 1903 C CA . TRP A 1 235 ? -17.021 -2.762 9.746 1.00 97.56 235 TRP A CA 1
ATOM 1904 C C . TRP A 1 235 ? -17.772 -1.442 9.555 1.00 97.56 235 TRP A C 1
ATOM 1906 O O . TRP A 1 235 ? -18.816 -1.447 8.915 1.00 97.56 235 TRP A O 1
ATOM 1916 N N . ALA A 1 236 ? -17.230 -0.317 10.035 1.00 96.19 236 ALA A N 1
ATOM 1917 C CA . ALA A 1 236 ? -17.822 0.996 9.773 1.00 96.19 236 ALA A CA 1
ATOM 1918 C C . ALA A 1 236 ? -17.821 1.337 8.271 1.00 96.19 236 ALA A C 1
ATOM 1920 O O . ALA A 1 236 ? -18.807 1.851 7.756 1.00 96.19 236 ALA A O 1
ATOM 1921 N N . LEU A 1 237 ? -16.746 0.996 7.549 1.00 95.38 237 LEU A N 1
ATOM 1922 C CA . LEU A 1 237 ? -16.691 1.154 6.092 1.00 95.38 237 LEU A CA 1
ATOM 1923 C C . LEU A 1 237 ? -17.679 0.232 5.369 1.00 95.38 237 LEU A C 1
ATOM 1925 O O . LEU A 1 237 ? -18.310 0.671 4.419 1.00 95.38 237 LEU A O 1
ATOM 1929 N N . ALA A 1 238 ? -17.835 -1.019 5.807 1.00 96.12 238 ALA A N 1
ATOM 1930 C CA . ALA A 1 238 ? -18.809 -1.943 5.221 1.00 96.12 238 ALA A CA 1
ATOM 1931 C C . ALA A 1 238 ? -20.261 -1.483 5.460 1.00 96.12 238 ALA A C 1
ATOM 1933 O O . ALA A 1 238 ? -21.115 -1.632 4.588 1.00 96.12 238 ALA A O 1
ATOM 1934 N N . GLU A 1 239 ? -20.550 -0.888 6.618 1.00 96.38 239 GLU A N 1
ATOM 1935 C CA . GLU A 1 239 ? -21.847 -0.257 6.885 1.00 96.38 239 GLU A CA 1
ATOM 1936 C C . GLU A 1 239 ? -22.089 0.941 5.958 1.00 96.38 239 GLU A C 1
ATOM 1938 O O . GLU A 1 239 ? -23.152 1.041 5.349 1.00 96.38 239 GLU A O 1
ATOM 1943 N N . GLU A 1 240 ? -21.095 1.818 5.800 1.00 94.88 240 GLU A N 1
ATOM 1944 C CA . GLU A 1 240 ? -21.188 3.014 4.955 1.00 94.88 2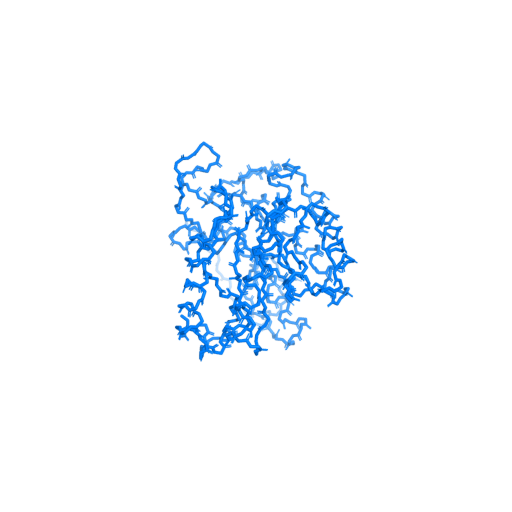40 GLU A CA 1
ATOM 1945 C C . GLU A 1 240 ? -21.309 2.683 3.458 1.00 94.88 240 GLU A C 1
ATOM 1947 O O . GLU A 1 240 ? -22.159 3.242 2.764 1.00 94.88 240 GLU A O 1
ATOM 1952 N N . LEU A 1 241 ? -20.446 1.801 2.952 1.00 93.75 241 LEU A N 1
ATOM 1953 C CA . LEU A 1 241 ? -20.268 1.561 1.517 1.00 93.75 241 LEU A CA 1
ATOM 1954 C C . LEU A 1 241 ? -21.183 0.457 0.986 1.00 93.75 241 LEU A C 1
ATOM 1956 O O . LEU A 1 241 ? -21.668 0.555 -0.140 1.00 93.75 241 LEU A O 1
ATOM 1960 N N . ASP A 1 242 ? -21.442 -0.564 1.804 1.00 95.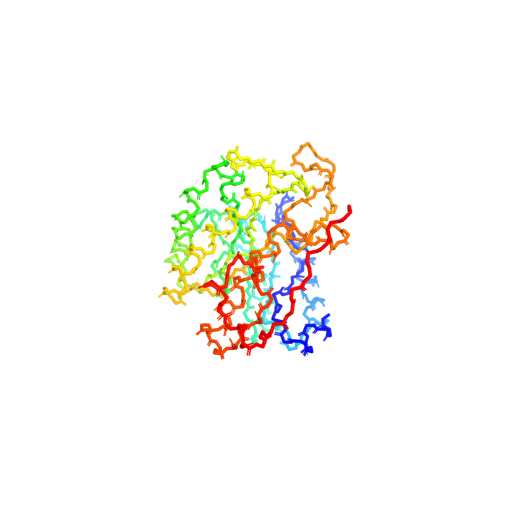94 242 ASP A N 1
ATOM 1961 C CA . ASP A 1 242 ? -22.129 -1.788 1.387 1.00 95.94 242 ASP A CA 1
ATOM 1962 C C . ASP A 1 242 ? -23.445 -2.019 2.153 1.00 95.94 242 ASP A C 1
ATOM 1964 O O . ASP A 1 242 ? -24.128 -3.019 1.925 1.00 95.94 242 ASP A O 1
ATOM 1968 N N . SER A 1 243 ? -23.836 -1.095 3.048 1.00 95.88 243 SER A N 1
ATOM 1969 C CA . SER A 1 243 ? -25.035 -1.209 3.899 1.00 95.88 243 SER A CA 1
ATOM 1970 C C . SER A 1 243 ? -25.068 -2.496 4.735 1.00 95.88 243 SER A C 1
ATOM 1972 O O . SER A 1 243 ? -26.135 -3.050 5.013 1.00 95.88 243 SER A O 1
ATOM 1974 N N . VAL A 1 244 ? -23.894 -2.994 5.129 1.00 96.38 244 VAL A N 1
ATOM 1975 C CA . VAL A 1 244 ? -23.766 -4.196 5.955 1.00 96.38 244 VAL A CA 1
ATOM 1976 C C . VAL A 1 244 ? -23.988 -3.838 7.421 1.00 96.38 244 VAL A C 1
ATOM 1978 O O . VAL A 1 244 ? -23.386 -2.901 7.931 1.00 96.38 244 VAL A O 1
ATOM 1981 N N . THR A 1 245 ? -24.808 -4.613 8.132 1.00 95.25 245 THR A N 1
ATOM 1982 C CA . THR A 1 245 ? -24.986 -4.452 9.581 1.00 95.25 245 THR A CA 1
ATOM 1983 C C . THR A 1 245 ? -23.717 -4.886 10.329 1.00 95.25 245 THR A C 1
ATOM 1985 O O . THR A 1 245 ? -23.332 -6.056 10.218 1.00 95.25 245 THR A O 1
ATOM 1988 N N . PRO A 1 246 ? -23.057 -3.990 11.090 1.00 93.62 246 PRO A N 1
ATOM 1989 C CA . PRO A 1 246 ? -21.921 -4.363 11.926 1.00 93.62 246 PRO A CA 1
ATOM 1990 C C . PRO A 1 246 ? -22.321 -5.361 13.021 1.00 93.62 246 PRO A C 1
ATOM 1992 O O . PRO A 1 246 ? -23.465 -5.338 13.468 1.00 93.62 246 PRO A O 1
ATOM 1995 N N . PRO A 1 247 ? -21.400 -6.215 13.498 1.00 93.38 247 PRO A N 1
ATOM 1996 C CA . PRO A 1 247 ? -21.696 -7.126 14.592 1.00 93.38 247 PRO A CA 1
ATOM 1997 C C . PRO A 1 247 ? -21.781 -6.379 15.933 1.00 93.38 247 PRO A C 1
ATOM 1999 O O . PRO A 1 247 ? -21.065 -5.402 16.170 1.00 93.38 247 PRO A O 1
ATOM 2002 N N . ASP A 1 248 ? -22.619 -6.886 16.837 1.00 89.31 248 ASP A N 1
ATOM 2003 C CA . ASP A 1 248 ? -22.920 -6.242 18.126 1.00 89.31 248 ASP A CA 1
ATOM 2004 C C . ASP A 1 248 ? -21.752 -6.295 19.133 1.00 89.31 248 ASP A C 1
ATOM 2006 O O . ASP A 1 248 ? -21.767 -5.627 20.163 1.00 89.31 248 ASP A O 1
ATOM 2010 N N . ASP A 1 249 ? -20.699 -7.057 18.827 1.00 91.56 249 ASP A N 1
ATOM 2011 C CA . ASP A 1 249 ? -19.507 -7.262 19.658 1.00 91.56 249 ASP A CA 1
ATOM 2012 C C . ASP A 1 249 ? -18.328 -6.351 19.257 1.00 91.56 249 ASP A C 1
ATOM 2014 O O . ASP A 1 249 ? -17.167 -6.636 19.561 1.00 91.56 249 ASP A O 1
ATOM 2018 N N . LEU A 1 250 ? -18.569 -5.267 18.509 1.00 91.56 250 LEU A N 1
ATOM 2019 C CA . LEU A 1 250 ? -17.501 -4.321 18.166 1.00 91.56 250 LEU A CA 1
ATOM 2020 C C . LEU A 1 250 ? -17.025 -3.503 19.361 1.00 91.56 250 LEU A C 1
ATOM 2022 O O . LEU A 1 250 ? -15.878 -3.055 19.367 1.00 91.56 250 LEU A O 1
ATOM 2026 N N . SER A 1 251 ? -17.888 -3.265 20.344 1.00 87.44 251 SER A N 1
ATOM 2027 C CA . SER A 1 251 ? -17.553 -2.495 21.538 1.00 87.44 251 SER A CA 1
ATOM 2028 C C . SER A 1 251 ? -18.015 -3.224 22.785 1.00 87.44 251 SER A C 1
ATOM 2030 O O . SER A 1 251 ? -19.097 -3.795 22.813 1.00 87.44 251 SER A O 1
ATOM 2032 N N . GLU A 1 252 ? -17.192 -3.153 23.825 1.00 87.25 252 GLU A N 1
ATOM 2033 C CA . GLU A 1 252 ? -17.557 -3.655 25.142 1.00 87.25 252 GLU A CA 1
ATOM 2034 C C . GLU A 1 252 ? -18.679 -2.812 25.749 1.00 87.25 252 GLU A C 1
ATOM 2036 O O . GLU A 1 252 ? -18.780 -1.602 25.509 1.00 87.25 252 GLU A O 1
ATOM 2041 N N . TYR A 1 253 ? -19.501 -3.451 26.577 1.00 87.00 253 TYR A N 1
ATOM 2042 C CA . TYR A 1 253 ? -20.515 -2.759 27.360 1.00 87.00 253 TYR A CA 1
ATOM 2043 C C . TYR A 1 253 ? -19.868 -1.716 28.283 1.00 87.00 253 TYR A C 1
ATOM 2045 O O . TYR A 1 253 ? -18.930 -2.012 29.022 1.00 87.00 253 TYR A O 1
ATOM 2053 N N . VAL A 1 254 ? -20.409 -0.496 28.273 1.00 86.44 254 VAL A N 1
ATOM 2054 C CA . VAL A 1 254 ? -19.984 0.586 29.178 1.00 86.44 254 VAL A CA 1
ATOM 2055 C C . VAL A 1 254 ? -21.090 0.915 30.177 1.00 86.44 254 VAL A C 1
ATOM 2057 O O . VAL A 1 254 ? -20.854 0.982 31.380 1.00 86.44 254 VAL A O 1
ATOM 2060 N N . HIS A 1 255 ? -22.302 1.143 29.675 1.00 85.38 255 HIS A N 1
ATOM 2061 C CA . HIS A 1 255 ? -23.470 1.526 30.458 1.00 85.38 255 HIS A CA 1
ATOM 2062 C C . HIS A 1 255 ? -24.738 1.254 29.640 1.00 85.38 255 HIS A C 1
ATOM 2064 O O . HIS A 1 255 ? -24.706 1.364 28.415 1.00 85.38 255 HIS A O 1
ATOM 2070 N N . GLU A 1 256 ? -25.859 0.974 30.303 1.00 79.94 256 GLU A N 1
ATOM 2071 C CA . GLU A 1 256 ? -27.156 0.667 29.682 1.00 79.94 256 GLU A CA 1
ATOM 2072 C C . GLU A 1 256 ? -27.571 1.716 28.636 1.00 79.94 256 GLU A C 1
ATOM 2074 O O . GLU A 1 256 ? -27.935 1.380 27.516 1.00 79.94 256 GLU A O 1
ATOM 2079 N N . SER A 1 257 ? -27.392 3.004 28.943 1.00 72.38 257 SER A N 1
ATOM 2080 C CA . SER A 1 257 ? -27.699 4.106 28.014 1.00 72.38 257 SER A CA 1
ATOM 2081 C C . SER A 1 257 ? -26.788 4.209 26.778 1.00 72.38 257 SER A C 1
ATOM 2083 O O . SER A 1 257 ? -27.074 5.003 25.886 1.00 72.38 257 SER A O 1
ATOM 2085 N N . HIS A 1 258 ? -25.684 3.458 26.732 1.00 58.19 258 HIS A N 1
ATOM 2086 C CA . HIS A 1 258 ? -24.725 3.424 25.620 1.00 58.19 258 HIS A CA 1
ATOM 2087 C C . HIS A 1 258 ? -24.762 2.099 24.844 1.00 58.19 258 HIS A C 1
ATOM 2089 O O . HIS A 1 258 ? -24.062 1.968 23.838 1.00 58.19 258 HIS A O 1
ATOM 2095 N N . ALA A 1 259 ? -25.585 1.134 25.268 1.00 58.00 259 ALA A N 1
ATOM 2096 C CA . ALA A 1 259 ? -25.837 -0.087 24.519 1.00 58.00 259 ALA A CA 1
ATOM 2097 C C . ALA A 1 259 ? -26.718 0.239 23.302 1.00 58.00 259 ALA A C 1
ATOM 2099 O O . ALA A 1 259 ? -27.945 0.162 23.349 1.00 58.00 259 ALA A O 1
ATOM 2100 N N . LYS A 1 260 ? -26.101 0.642 22.187 1.00 51.62 260 LYS A N 1
ATOM 2101 C CA . LYS A 1 260 ? -26.781 0.569 20.892 1.00 51.62 260 LYS A CA 1
ATOM 2102 C C . LYS A 1 260 ? -27.007 -0.919 20.591 1.00 51.62 260 LYS A C 1
ATOM 2104 O O . LYS A 1 260 ? -26.038 -1.631 20.374 1.00 51.62 260 LYS A O 1
ATOM 2109 N N . TYR A 1 261 ? -28.273 -1.338 20.584 1.00 48.09 261 TYR A N 1
ATOM 2110 C CA . TYR A 1 261 ? -28.760 -2.639 20.095 1.00 48.09 261 TYR A CA 1
ATOM 2111 C C . TYR A 1 261 ? -28.545 -3.884 20.969 1.00 48.09 261 TYR A C 1
ATOM 2113 O O . TYR A 1 261 ? -28.323 -4.970 20.453 1.00 48.09 261 TYR A O 1
ATOM 2121 N N . LEU A 1 262 ? -28.740 -3.786 22.285 1.00 45.69 262 LEU A N 1
ATOM 2122 C CA . LEU A 1 262 ? -29.141 -4.972 23.051 1.00 45.69 262 LEU A CA 1
ATOM 2123 C C . LEU A 1 262 ? -30.648 -4.885 23.288 1.00 45.69 262 LEU A C 1
ATOM 2125 O O . LEU A 1 262 ? -31.102 -4.152 24.166 1.00 45.69 262 LEU A O 1
ATOM 2129 N N . GLU A 1 263 ? -31.431 -5.571 22.448 1.00 41.53 263 GLU A N 1
ATOM 2130 C CA . GLU A 1 263 ? -32.864 -5.738 22.690 1.00 41.53 263 GLU A CA 1
ATOM 2131 C C . GLU A 1 263 ? -33.085 -6.287 24.104 1.00 41.53 263 GLU A C 1
ATOM 2133 O O . GLU A 1 263 ? -32.446 -7.232 24.569 1.00 41.53 263 GLU A O 1
ATOM 2138 N N . THR A 1 264 ? -33.979 -5.609 24.809 1.00 43.88 264 THR A N 1
ATOM 2139 C CA . THR A 1 264 ? -34.215 -5.730 26.238 1.00 43.88 264 THR A CA 1
ATOM 2140 C C . THR A 1 264 ? -34.808 -7.083 26.605 1.00 43.88 264 THR A C 1
ATOM 2142 O O . THR A 1 264 ? -35.999 -7.323 26.406 1.00 43.88 264 THR A O 1
ATOM 2145 N N . GLY A 1 265 ? -33.990 -7.921 27.233 1.00 40.97 265 GLY A N 1
ATOM 2146 C CA . GLY A 1 265 ? -34.412 -9.042 28.067 1.00 40.97 265 GLY A CA 1
ATOM 2147 C C . GLY A 1 265 ? -33.787 -8.928 29.457 1.00 40.97 265 GLY A C 1
ATOM 2148 O O . GLY A 1 265 ? -32.795 -9.588 29.738 1.00 40.97 265 GLY A O 1
ATOM 2149 N N . LEU A 1 266 ? -34.331 -8.063 30.316 1.00 42.22 266 LEU A N 1
ATOM 2150 C CA . LEU A 1 266 ? -34.028 -8.058 31.756 1.00 42.22 266 LEU A CA 1
ATOM 2151 C C . LEU A 1 266 ? -35.029 -8.954 32.513 1.00 42.22 266 LEU A C 1
ATOM 2153 O O . LEU A 1 266 ? -36.146 -9.126 32.017 1.00 42.22 266 LEU A O 1
ATOM 2157 N N . PRO A 1 267 ? -34.740 -9.390 33.758 1.00 54.78 267 PRO A N 1
ATOM 2158 C CA . PRO A 1 267 ? -33.477 -9.302 34.506 1.00 54.78 267 PRO A CA 1
ATOM 2159 C C . PRO A 1 267 ? -33.004 -10.672 35.041 1.00 54.78 267 PRO A C 1
ATOM 2161 O O . PRO A 1 267 ? -33.788 -11.605 35.141 1.00 54.78 267 PRO A O 1
ATOM 2164 N N . ASP A 1 268 ? -31.745 -10.773 35.475 1.00 38.91 268 ASP A N 1
ATOM 2165 C CA . ASP A 1 268 ? -31.488 -11.285 36.825 1.00 38.91 268 ASP A CA 1
ATOM 2166 C C . ASP A 1 268 ? -30.103 -10.884 37.344 1.00 38.91 268 ASP A C 1
ATOM 2168 O O . ASP A 1 268 ? -29.059 -11.060 36.717 1.00 38.91 268 ASP A O 1
ATOM 2172 N N . VAL A 1 269 ? -30.155 -10.291 38.531 1.00 48.69 269 VAL A N 1
ATOM 2173 C CA . VAL A 1 269 ? -29.055 -9.875 39.393 1.00 48.69 269 VAL A CA 1
ATOM 2174 C C . VAL A 1 269 ? -28.339 -11.107 39.913 1.00 48.69 269 VAL A C 1
ATOM 2176 O O . VAL A 1 269 ? -28.994 -11.868 40.605 1.00 48.69 269 VAL A O 1
ATOM 2179 N N . TRP A 1 270 ? -27.016 -11.219 39.746 1.00 42.53 270 TRP A N 1
ATOM 2180 C CA . TRP A 1 270 ? -26.148 -11.793 40.786 1.00 42.53 270 TRP A CA 1
ATOM 2181 C C . TRP A 1 270 ? -24.764 -11.141 40.768 1.00 42.53 270 TRP A C 1
ATOM 2183 O O . TRP A 1 270 ? -23.958 -11.332 39.861 1.00 42.53 270 TRP A O 1
ATOM 2193 N N . VAL A 1 271 ? -24.498 -10.372 41.823 1.00 45.97 271 VAL A N 1
ATOM 2194 C CA . VAL A 1 271 ? -23.150 -10.060 42.295 1.00 45.97 271 VAL A CA 1
ATOM 2195 C C . VAL A 1 271 ? -22.642 -11.291 43.032 1.00 45.97 271 VAL A C 1
ATOM 2197 O O . VAL A 1 271 ? -23.251 -11.663 44.031 1.00 45.97 271 VAL A O 1
ATOM 2200 N N . THR A 1 272 ? -21.499 -11.841 42.632 1.00 44.50 272 THR A N 1
ATOM 2201 C CA . THR A 1 272 ? -20.557 -12.436 43.588 1.00 44.50 272 THR A CA 1
ATOM 2202 C C . THR A 1 272 ? -19.120 -12.292 43.099 1.00 44.50 272 THR A C 1
ATOM 2204 O O . THR A 1 272 ? -18.713 -12.825 42.071 1.00 44.50 272 THR A O 1
ATOM 2207 N N . SER A 1 273 ? -18.349 -11.555 43.891 1.00 46.22 273 SER A N 1
ATOM 2208 C CA . SER A 1 273 ? -16.896 -11.619 43.967 1.00 46.22 273 SER A CA 1
ATOM 2209 C C . SER A 1 273 ? -16.449 -12.888 44.694 1.00 46.22 273 SER A C 1
ATOM 2211 O O . SER A 1 273 ? -17.075 -13.260 45.693 1.00 46.22 273 SER A O 1
ATOM 2213 N N . VAL A 1 274 ? -15.297 -13.429 44.298 1.00 51.06 274 VAL A N 1
ATOM 2214 C CA . VAL A 1 274 ? -14.282 -13.934 45.238 1.00 51.06 274 VAL A CA 1
ATOM 2215 C C . VAL A 1 274 ? -12.929 -13.402 44.793 1.00 51.06 274 VAL A C 1
ATOM 2217 O O . VAL A 1 274 ? -12.682 -13.442 43.568 1.00 51.06 274 VAL A O 1
#

pLDDT: mean 93.44, std 12.44, range [38.91, 98.81]

Nearest PDB structures (foldseek):
  3hn3-assembly1_E  TM=9.740E-01  e=2.029E-26  Homo sapiens
  3hn3-assembly1_B  TM=9.757E-01  e=6.463E-26  Homo sapiens
  6u7j-assembly1_B  TM=9.562E-01  e=6.463E-26  uncultured Clostridium sp.
  6xxw-assembly1_A  TM=9.551E-01  e=4.903E-24  Dictyoglomus thermophilum H-6-12
  1bhg-assembly1_A-2  TM=9.684E-01  e=8.488E-24  Homo sapiens

Sequence (274 aa):
MDFADREGIMIINECPGVDIGSYGFKDELLEAHKTALTRLHRRDKNRPSVVMWSVANEALTASPEAYGYFRDIADHMKALDISRPITMALNKPCNLDLAGEFMDVIGFNRYNAWYVNSGRTDTIIQNVKEEALNWHKKYNKPVLMTEYGGDTMAGLHLSPEYIWSEEYQVKLLSKHFEAFDQLRNESFFIGEMIWNFADFNTAQTYVRVGGNKKGVFTRDRQPKASAQLVRKRYWALAEELDSVTPPDDLSEYVHESHAKYLETGLPDVWVTSV

Mean predicted aligned error: 5.41 Å

Foldseek 3Di:
DVVCLVVVAADAAEFAAEQAQPVHDDPVSLVVLLVRLLVSCVVPVPRPSYAEYASHEAYPQLDPSNQVSLLSSLVSVCVSDVPHWYEYAYADQPVSGRNLLSGQEYEYEDAPCAPPVPVPLVCQLVVVQVRLVSSCVVRVHAYEYEEYFAAADAPADDPVDDRRHLNVRQSNVVSNLVNLVVVVVVVRYDYYAYPPQEFDADPDDPSAVRGGRRHCAYPVRHGGPNVLSVLVSVLVVCCVPVVDDRDQPSDDDDDPVPRPDPDDDDDDDDDDDD

InterPro domains:
  IPR006103 Glycoside hydrolase family 2, catalytic domain [PF02836] (1-237)
  IPR017853 Glycoside hydrolase superfamily [SSF51445] (1-235)
  IPR023232 Glycoside hydrolase, family 2, active site [PS00608] (44-58)

Radius of gyration: 21.58 Å; Cα contacts (8 Å, |Δi|>4): 440; chains: 1; bounding box: 58×37×69 Å

Organism: NCBI:txid105785

Solvent-accessible surface area (backbone atoms only — not comparable to full-atom values): 15384 Å² total; per-residue (Å²): 106,71,65,32,51,72,73,70,42,78,33,75,45,68,46,96,35,60,46,44,46,80,86,54,86,43,70,70,56,52,54,53,48,55,50,47,47,52,50,49,45,74,73,46,70,85,41,81,22,54,59,31,39,29,66,32,34,50,38,50,29,64,42,80,65,29,34,62,54,39,44,56,50,39,53,52,46,49,75,73,43,78,90,44,50,37,29,34,34,38,60,62,59,68,90,54,43,47,39,67,83,55,36,61,32,43,27,31,45,53,36,66,28,42,87,42,63,61,74,40,54,86,50,30,36,59,53,55,48,53,51,52,49,49,45,28,72,73,67,74,38,44,31,32,37,56,28,34,50,42,51,32,43,88,91,38,78,48,86,74,62,37,90,37,14,36,51,29,37,36,51,48,50,53,32,47,50,55,29,48,60,60,38,45,76,66,72,43,43,78,50,77,34,72,39,34,69,46,24,45,85,56,80,92,50,94,90,32,82,92,14,48,36,29,23,31,16,40,70,88,66,47,74,37,70,37,37,58,53,50,53,49,50,55,37,53,46,36,32,73,77,68,70,41,83,63,70,85,79,75,58,80,92,85,46,81,96,69,56,83,83,68,82,88,80,82,86,83,92,80,91,80,87,132

Secondary structure (DSSP, 8-state):
-HHHHHHT--EEEE-S-BTTTTT---HHHHHHHHHHHHHHHHHHTT-TTEEEEEEEES--TTSHHHHHHHHHHHHHHHHH-SSS-EEEEE-S-TTT-SSGGG-SSEEEE--BTTTBSTT-GGGHHHHHHHHHHHHHHHH---EEEEEE---B-TT---SS--TBSHHHHHHHHHHHHHHHHHHHTTSSEEEEEES-SB-B-----TTSTTSB---SB-TT-PBPHHHHHHHHHHHHHHHHHH-PPPPTTSS----GGG-TT-------------